Protein AF-A0A9D2GQW1-F1 (afdb_monomer_lite)

pLDDT: mean 87.3, std 12.66, range [47.56, 98.12]

Sequence (201 aa):
MELWTTIITALVAPLTLGGAAILWKHLEKKSNLRIRELEAKVNESKSKQKRDYGTIYNVMTILLANMKADRCYIIQPHPLKKTQFISVVFEIDEMGILAVKERMTDYPVDNIPVFYGEISTRDFIFYREISDMKGKRDRANFAALGTESLFIKQMTDEDDVWVGSLVIDYLCEDRVAPDYARTEMGLAADKIQYILPPIEE

Radius of gyration: 28.42 Å; chains: 1; bounding box: 80×38×79 Å

Foldseek 3Di:
DVVVVVVVCVVVVCVVVVVVVVVVVVVVVVVVVVVVVVVVVVVVVVVLLVVLVVLLVVLQVVLCVVQVFFKKWKWFFPPQVDGQAIATPDMDGDPPADDPRVVRHRHGCVLVVQVVVCQQPPQKDWDQALVPRPDPSSSVSCVVSLFGIKMKGFAADPVRRTGIIIMGTHSDGGPDDVVRVSVSRVVSSVSNRHSDDNDDD

Organism: NCBI:txid2840735

Secondary structure (DSSP, 8-state):
-HHHHHHHHHHHHHHHHHHHHHHHHHHHHHHHHHHHHHHHHHHHHHHHHHHHHHHHHHHHHHHHHHHT-SEEEEEEEESSSS--EEEEEEEEE-TTPPPSTTTSSSEEGGGSHHHHHHHTT-SEEEESSGGG-S-HHHHHHHHTTT--EEEEEEEE-TTS-EEEEEEEEESS-----HHHHHHHHHHHHHHHTTTPPPPP-

Structure (mmCIF, N/CA/C/O backbone):
data_AF-A0A9D2GQW1-F1
#
_entry.id   AF-A0A9D2GQW1-F1
#
loop_
_atom_site.group_PDB
_atom_site.id
_atom_site.type_symbol
_atom_site.label_atom_id
_atom_site.label_alt_id
_atom_site.label_comp_id
_atom_site.label_asym_id
_atom_site.label_entity_id
_atom_site.label_seq_id
_atom_site.pdbx_PDB_ins_code
_atom_site.Cartn_x
_atom_site.Cartn_y
_atom_site.Cartn_z
_atom_site.occupancy
_atom_site.B_iso_or_equiv
_atom_site.auth_seq_id
_atom_site.auth_comp_id
_atom_site.auth_asym_id
_atom_site.auth_atom_id
_atom_site.pdbx_PDB_model_num
ATOM 1 N N . MET A 1 1 ? -61.564 22.526 57.243 1.00 52.47 1 MET A N 1
ATOM 2 C CA . MET A 1 1 ? -61.010 21.727 56.125 1.00 52.47 1 MET A CA 1
ATOM 3 C C . MET A 1 1 ? -59.629 22.215 55.697 1.00 52.47 1 MET A C 1
ATOM 5 O O . MET A 1 1 ? -58.773 21.371 55.498 1.00 52.47 1 MET A O 1
ATOM 9 N N . GLU A 1 2 ? -59.379 23.528 55.666 1.00 54.84 2 GLU A N 1
ATOM 10 C CA . GLU A 1 2 ? -58.098 24.156 55.269 1.00 54.84 2 GLU A CA 1
ATOM 11 C C . GLU A 1 2 ? -56.831 23.626 55.983 1.00 54.84 2 GLU A C 1
ATOM 13 O O . GLU A 1 2 ? -55.823 23.385 55.336 1.00 54.84 2 GLU A O 1
ATOM 18 N N . LEU A 1 3 ? -56.864 23.378 57.300 1.00 53.53 3 LEU A N 1
ATOM 19 C CA . LEU A 1 3 ? -55.674 22.973 58.079 1.00 53.53 3 LEU A CA 1
ATOM 20 C C . LEU A 1 3 ? -55.133 21.571 57.747 1.00 53.53 3 LEU A C 1
ATOM 22 O O . LEU A 1 3 ? -53.935 21.330 57.866 1.00 53.53 3 LEU A O 1
ATOM 26 N N . TRP A 1 4 ? -55.998 20.646 57.329 1.00 48.00 4 TRP A N 1
ATOM 27 C CA . TRP A 1 4 ? -55.591 19.274 57.002 1.00 48.00 4 TRP A CA 1
ATOM 28 C C . TRP A 1 4 ? -54.945 19.191 55.621 1.00 48.00 4 TRP A C 1
ATOM 30 O O . TRP A 1 4 ? -53.975 18.459 55.442 1.00 48.00 4 TRP A O 1
ATOM 40 N N . THR A 1 5 ? -55.424 19.988 54.664 1.00 54.91 5 THR A N 1
ATOM 41 C CA . THR A 1 5 ? -54.820 20.076 53.335 1.00 54.91 5 THR A CA 1
ATOM 42 C C . THR A 1 5 ? -53.408 20.645 53.407 1.00 54.91 5 THR A C 1
ATOM 44 O O . THR A 1 5 ? -52.504 20.031 52.860 1.00 54.91 5 THR A O 1
ATOM 47 N N . THR A 1 6 ? -53.156 21.718 54.163 1.00 56.78 6 THR A N 1
ATOM 48 C CA . THR A 1 6 ? -51.818 22.338 54.242 1.00 56.78 6 THR A CA 1
ATOM 49 C C . THR A 1 6 ? -50.769 21.421 54.873 1.00 56.78 6 THR A C 1
ATOM 51 O O . THR A 1 6 ? -49.626 21.403 54.421 1.00 56.78 6 THR A O 1
ATOM 54 N N . ILE A 1 7 ? -51.148 20.625 55.879 1.00 54.84 7 ILE A N 1
ATOM 55 C CA . ILE A 1 7 ? -50.247 19.664 56.538 1.00 54.84 7 ILE A CA 1
ATOM 56 C C . ILE A 1 7 ? -49.908 18.500 55.597 1.00 54.84 7 ILE A C 1
ATOM 58 O O . ILE A 1 7 ? -48.749 18.095 55.516 1.00 54.84 7 ILE A O 1
ATOM 62 N N . ILE A 1 8 ? -50.888 17.998 54.838 1.00 53.06 8 ILE A N 1
ATOM 63 C CA . ILE A 1 8 ? -50.669 16.923 53.862 1.00 53.06 8 ILE A CA 1
ATOM 64 C C . ILE A 1 8 ? -49.787 17.423 52.707 1.00 53.06 8 ILE A C 1
ATOM 66 O O . ILE A 1 8 ? -48.825 16.746 52.345 1.00 53.06 8 ILE A O 1
ATOM 70 N N . THR A 1 9 ? -50.016 18.631 52.180 1.00 53.38 9 THR A N 1
ATOM 71 C CA . THR A 1 9 ? -49.165 19.198 51.117 1.00 53.38 9 THR A CA 1
ATOM 72 C C . THR A 1 9 ? -47.743 19.494 51.613 1.00 53.38 9 THR A C 1
ATOM 74 O O . THR A 1 9 ? -46.781 19.236 50.891 1.00 53.38 9 THR A O 1
ATOM 77 N N . ALA A 1 10 ? -47.585 19.967 52.857 1.00 51.50 10 ALA A N 1
ATOM 78 C CA . ALA A 1 10 ? -46.280 20.257 53.461 1.00 51.50 10 ALA A CA 1
ATOM 79 C C . ALA A 1 10 ? -45.461 19.002 53.814 1.00 51.50 10 ALA A C 1
ATOM 81 O O . ALA A 1 10 ? -44.238 19.087 53.872 1.00 51.50 10 ALA A O 1
ATOM 82 N N . LEU A 1 11 ? -46.098 17.844 54.024 1.00 47.56 11 LEU A N 1
ATOM 83 C CA . LEU A 1 11 ? -45.412 16.565 54.261 1.00 47.56 11 LEU A CA 1
ATOM 84 C C . LEU A 1 11 ? -45.123 15.794 52.965 1.00 47.56 11 LEU A C 1
ATOM 86 O O . LEU A 1 11 ? -44.085 15.143 52.858 1.00 47.56 11 LEU A O 1
ATOM 90 N N . VAL A 1 12 ? -45.996 15.891 51.959 1.00 50.34 12 VAL A N 1
ATOM 91 C CA . VAL A 1 12 ? -45.843 15.174 50.680 1.00 50.34 12 VAL A CA 1
ATOM 92 C C . VAL A 1 12 ? -44.864 15.885 49.730 1.00 50.34 12 VAL A C 1
ATOM 94 O O . VAL A 1 12 ? -44.121 15.221 49.002 1.00 50.34 12 VAL A O 1
ATOM 97 N N . ALA A 1 13 ? -44.783 17.221 49.760 1.00 48.81 13 ALA A N 1
ATOM 98 C CA . ALA A 1 13 ? -43.861 17.985 48.910 1.00 48.81 13 ALA A CA 1
ATOM 99 C C . ALA A 1 13 ? -42.360 17.715 49.198 1.00 48.81 13 ALA A C 1
ATOM 101 O O . ALA A 1 13 ? -41.609 17.507 48.245 1.00 48.81 13 ALA A O 1
ATOM 102 N N . PRO A 1 14 ? -41.883 17.621 50.457 1.00 51.56 14 PRO A N 1
ATOM 103 C CA . PRO A 1 14 ? -40.488 17.275 50.750 1.00 51.56 14 PRO A CA 1
ATOM 104 C C . PRO A 1 14 ? -40.139 15.821 50.417 1.00 51.56 14 PRO A C 1
ATOM 106 O O . PRO A 1 14 ? -39.020 15.546 49.991 1.00 51.56 14 PRO A O 1
ATOM 109 N N . LEU A 1 15 ? -41.087 14.888 50.571 1.00 50.78 15 LEU A N 1
ATOM 110 C CA . LEU A 1 15 ? -40.896 13.475 50.219 1.00 50.78 15 LEU A CA 1
ATOM 111 C C . LEU A 1 15 ? -40.765 13.280 48.702 1.00 50.78 15 LEU A C 1
ATOM 113 O O . LEU A 1 15 ? -39.919 12.511 48.244 1.00 50.78 15 LEU A O 1
ATOM 117 N N . THR A 1 16 ? -41.551 14.021 47.918 1.00 56.06 16 THR A N 1
ATOM 118 C CA . THR A 1 16 ? -41.502 13.984 46.447 1.00 56.06 16 THR A CA 1
ATOM 119 C C . THR A 1 16 ? -40.280 14.718 45.885 1.00 56.06 16 THR A C 1
ATOM 121 O O . THR A 1 16 ? -39.596 14.168 45.023 1.00 56.06 16 THR A O 1
ATOM 124 N N . LEU A 1 17 ? -39.926 15.897 46.413 1.00 58.28 17 LEU A N 1
ATOM 125 C CA . LEU A 1 17 ? -38.722 16.642 46.009 1.00 58.28 17 LEU A CA 1
ATOM 126 C C . LEU A 1 17 ? -37.419 15.964 46.464 1.00 58.28 17 LEU A C 1
ATOM 128 O O . LEU A 1 17 ? -36.465 15.886 45.690 1.00 58.28 17 LEU A O 1
ATOM 132 N N . GLY A 1 18 ? -37.373 15.438 47.691 1.00 67.25 18 GLY A N 1
ATOM 133 C CA . GLY A 1 18 ? -36.214 14.717 48.224 1.00 67.25 18 GLY A CA 1
ATOM 134 C C . GLY A 1 18 ? -35.978 13.381 47.516 1.00 67.25 18 GLY A C 1
ATOM 135 O O . GLY A 1 18 ? -34.848 13.082 47.125 1.00 67.25 18 GLY A O 1
ATOM 136 N N . GLY A 1 19 ? -37.046 12.613 47.268 1.00 72.25 19 GLY A N 1
ATOM 137 C CA . GLY A 1 19 ? -36.989 11.381 46.477 1.00 72.25 19 GLY A CA 1
ATOM 138 C C . GLY A 1 19 ? -36.574 11.634 45.026 1.00 72.25 19 GLY A C 1
ATOM 139 O O . GLY A 1 19 ? -35.719 10.920 44.497 1.00 72.25 19 GLY A O 1
ATOM 140 N N . ALA A 1 20 ? -37.092 12.704 44.411 1.00 73.75 20 ALA A N 1
ATOM 141 C CA . ALA A 1 20 ? -36.655 13.136 43.090 1.00 73.75 20 ALA A CA 1
ATOM 142 C C . ALA A 1 20 ? -35.162 13.490 43.095 1.00 73.75 20 ALA A C 1
ATOM 144 O O . ALA A 1 20 ? -34.423 12.958 42.276 1.00 73.75 20 ALA A O 1
ATOM 145 N N . ALA A 1 21 ? -34.676 14.317 44.026 1.00 76.38 21 ALA A N 1
ATOM 146 C CA . ALA A 1 21 ? -33.266 14.719 44.075 1.00 76.38 21 ALA A CA 1
ATOM 147 C C . ALA A 1 21 ? -32.297 13.528 44.222 1.00 76.38 21 ALA A C 1
ATOM 149 O O . ALA A 1 21 ? -31.229 13.512 43.605 1.00 76.38 21 ALA A O 1
ATOM 150 N N . ILE A 1 22 ? -32.669 12.507 45.004 1.00 78.00 22 ILE A N 1
ATOM 151 C CA . ILE A 1 22 ? -31.888 11.266 45.141 1.00 78.00 22 ILE A CA 1
ATOM 152 C C . ILE A 1 22 ? -31.871 10.487 43.819 1.00 78.00 22 ILE A C 1
ATOM 154 O O . ILE A 1 22 ? -30.807 10.021 43.400 1.00 78.00 22 ILE A O 1
ATOM 158 N N . LEU A 1 23 ? -33.022 10.380 43.146 1.00 75.44 23 LEU A N 1
ATOM 159 C CA . LEU A 1 23 ? -33.138 9.739 41.836 1.00 75.44 23 LEU A CA 1
ATOM 160 C C . LEU A 1 23 ? -32.319 10.483 40.772 1.00 75.44 23 LEU A C 1
ATOM 162 O O . LEU A 1 23 ? -31.555 9.844 40.053 1.00 75.44 23 LEU A O 1
ATOM 166 N N . TRP A 1 24 ? -32.402 11.817 40.722 1.00 75.00 24 TRP A N 1
ATOM 167 C CA . TRP A 1 24 ? -31.611 12.673 39.832 1.00 75.00 24 TRP A CA 1
ATOM 168 C C . TRP A 1 24 ? -30.108 12.453 40.034 1.00 75.00 24 TRP A C 1
ATOM 170 O O . TRP A 1 24 ? -29.407 12.160 39.069 1.00 75.00 24 TRP A O 1
ATOM 180 N N . LYS A 1 25 ? -29.620 12.459 41.284 1.00 83.56 25 LYS A N 1
ATOM 181 C CA . LYS A 1 25 ? -28.210 12.148 41.593 1.00 83.56 25 LYS A CA 1
ATOM 182 C C . LYS A 1 25 ? -27.806 10.732 41.170 1.00 83.56 25 LYS A C 1
ATOM 184 O O . LYS A 1 25 ? -26.684 10.515 40.716 1.00 83.56 25 LYS A O 1
ATOM 189 N N . HIS A 1 26 ? -28.696 9.749 41.321 1.00 79.00 26 HIS A N 1
ATOM 190 C CA . HIS A 1 26 ? -28.442 8.378 40.868 1.00 79.00 26 HIS A CA 1
ATOM 191 C C . HIS A 1 26 ? -28.374 8.266 39.340 1.00 79.00 26 HIS A C 1
ATOM 193 O O . HIS A 1 26 ? -27.511 7.555 38.819 1.00 79.00 26 HIS A O 1
ATOM 199 N N . LEU A 1 27 ? -29.262 8.959 38.626 1.00 82.00 27 LEU A N 1
ATOM 200 C CA . LEU A 1 27 ? -29.276 9.013 37.164 1.00 82.00 27 LEU A CA 1
ATOM 201 C C . LEU A 1 27 ? -28.029 9.719 36.626 1.00 82.00 27 LEU A C 1
ATOM 203 O O . LEU A 1 27 ? -27.379 9.189 35.729 1.00 82.00 27 LEU A O 1
ATOM 207 N N . GLU A 1 28 ? -27.641 10.842 37.229 1.00 84.75 28 GLU A N 1
ATOM 208 C CA . GLU A 1 28 ? -26.421 11.575 36.888 1.00 84.75 28 GLU A CA 1
ATOM 209 C C . GLU A 1 28 ? -25.175 10.716 37.124 1.00 84.75 28 GLU A C 1
ATOM 211 O O . GLU A 1 28 ? -24.338 10.578 36.236 1.00 84.75 28 GLU A O 1
ATOM 216 N N . LYS A 1 29 ? -25.086 10.025 38.269 1.00 86.50 29 LYS A N 1
ATOM 217 C CA . LYS A 1 29 ? -23.988 9.088 38.542 1.00 86.50 29 LYS A CA 1
ATOM 218 C C . LYS A 1 29 ? -23.914 7.974 37.494 1.00 86.50 29 LYS A C 1
ATOM 220 O O . LYS A 1 29 ? -22.824 7.675 37.014 1.00 86.50 29 LYS A O 1
ATOM 225 N N . LYS A 1 30 ? -25.048 7.368 37.118 1.00 84.00 30 LYS A N 1
ATOM 226 C CA . LYS A 1 30 ? -25.098 6.338 36.062 1.00 84.00 30 LYS A CA 1
ATOM 227 C C . LYS A 1 30 ? -24.698 6.897 34.695 1.00 84.00 30 LYS A C 1
ATOM 229 O O . LYS A 1 30 ? -23.973 6.228 33.966 1.00 84.00 30 LYS A O 1
ATOM 234 N N . SER A 1 31 ? -25.139 8.107 34.362 1.00 82.56 31 SER A N 1
ATOM 235 C CA . SER A 1 31 ? -24.760 8.797 33.126 1.00 82.56 31 SER A CA 1
ATOM 236 C C . SER A 1 31 ? -23.257 9.077 33.087 1.00 82.56 31 SER A C 1
ATOM 238 O O . SER A 1 31 ? -22.588 8.709 32.129 1.00 82.56 31 SER A O 1
ATOM 240 N N . ASN A 1 32 ? -22.699 9.618 34.171 1.00 87.06 32 ASN A N 1
ATOM 241 C CA . ASN A 1 32 ? -21.273 9.918 34.292 1.00 87.06 32 ASN A CA 1
ATOM 242 C C . ASN A 1 32 ? -20.408 8.653 34.226 1.00 87.06 32 ASN A C 1
ATOM 244 O O . ASN A 1 32 ? -19.325 8.685 33.649 1.00 87.06 32 ASN A O 1
ATOM 248 N N . LEU A 1 33 ? -20.878 7.528 34.777 1.00 89.62 33 LEU A N 1
ATOM 249 C CA . LEU A 1 33 ? -20.208 6.233 34.624 1.00 89.62 33 LEU A CA 1
ATOM 250 C C . LEU A 1 33 ? -20.194 5.775 33.161 1.00 89.62 33 LEU A C 1
ATOM 252 O O . LEU A 1 33 ? -19.134 5.421 32.659 1.00 89.62 33 LEU A O 1
ATOM 256 N N . ARG A 1 34 ? -21.330 5.861 32.456 1.00 84.94 34 ARG A N 1
ATOM 257 C CA . ARG A 1 34 ? -21.404 5.525 31.023 1.00 84.94 34 ARG A CA 1
ATOM 258 C C . ARG A 1 34 ? -20.505 6.421 30.174 1.00 84.94 34 ARG A C 1
ATOM 260 O O . ARG A 1 34 ? -19.832 5.916 29.286 1.00 84.94 34 ARG A O 1
ATOM 267 N N . ILE A 1 35 ? -20.470 7.725 30.452 1.00 88.44 35 ILE A N 1
ATOM 268 C CA . ILE A 1 35 ? -19.582 8.671 29.759 1.00 88.44 35 ILE A CA 1
ATOM 269 C C . ILE A 1 35 ? -18.122 8.256 29.958 1.00 88.44 35 ILE A C 1
ATOM 271 O O . ILE A 1 35 ? -17.401 8.115 28.980 1.00 88.44 35 ILE A O 1
ATOM 275 N N . ARG A 1 36 ? -17.709 7.950 31.194 1.00 87.50 36 ARG A N 1
ATOM 276 C CA . ARG A 1 36 ? -16.344 7.478 31.485 1.00 87.50 36 ARG A CA 1
ATOM 277 C C . ARG A 1 36 ? -16.007 6.161 30.790 1.00 87.50 36 ARG A C 1
ATOM 279 O O . ARG A 1 36 ? -14.890 5.995 30.317 1.00 87.50 36 ARG A O 1
ATOM 286 N N . GLU A 1 37 ? -16.949 5.222 30.726 1.00 90.38 37 GLU A N 1
ATOM 287 C CA . GLU A 1 37 ? -16.764 3.960 29.999 1.00 90.38 37 GLU A CA 1
ATOM 288 C C . GLU A 1 37 ? -16.602 4.191 28.492 1.00 90.38 37 GLU A C 1
ATOM 290 O O . GLU A 1 37 ? -15.751 3.567 27.860 1.00 90.38 37 GLU A O 1
ATOM 295 N N . LEU A 1 38 ? -17.391 5.102 27.914 1.00 88.19 38 LEU A N 1
ATOM 296 C CA . LEU A 1 38 ? -17.269 5.493 26.510 1.00 88.19 38 LEU A CA 1
ATOM 297 C C . LEU A 1 38 ? -15.932 6.190 26.242 1.00 88.19 38 LEU A C 1
ATOM 299 O O . LEU A 1 38 ? -15.240 5.827 25.296 1.00 88.19 38 LEU A O 1
ATOM 303 N N . GLU A 1 39 ? -15.531 7.132 27.095 1.00 89.38 39 GLU A N 1
ATOM 304 C CA . GLU A 1 39 ? -14.234 7.809 27.013 1.00 89.38 39 GLU A CA 1
ATOM 305 C C . GLU A 1 39 ? -13.072 6.817 27.112 1.00 89.38 39 GLU A C 1
ATOM 307 O O . GLU A 1 39 ? -12.130 6.902 26.325 1.00 89.38 39 GLU A O 1
ATOM 312 N N . ALA A 1 40 ? -13.152 5.842 28.024 1.00 89.56 40 ALA A N 1
ATOM 313 C CA . ALA A 1 40 ? -12.144 4.798 28.170 1.00 89.56 40 ALA A CA 1
ATOM 314 C C . ALA A 1 40 ? -12.031 3.935 26.904 1.00 89.56 40 ALA A C 1
ATOM 316 O O . ALA A 1 40 ? -10.923 3.741 26.408 1.00 89.56 40 ALA A O 1
ATOM 317 N N . LYS A 1 41 ? -13.162 3.494 26.333 1.00 88.62 41 LYS A N 1
ATOM 318 C CA . LYS A 1 41 ? -13.192 2.721 25.076 1.00 88.62 41 LYS A CA 1
ATOM 319 C C . LYS A 1 41 ? -12.648 3.517 23.892 1.00 88.62 41 LYS A C 1
ATOM 321 O O . LYS A 1 41 ? -11.864 2.999 23.101 1.00 88.62 41 LYS A O 1
ATOM 326 N N . VAL A 1 42 ? -13.025 4.792 23.780 1.00 86.88 42 VAL A N 1
ATOM 327 C CA . VAL A 1 42 ? -12.502 5.684 22.737 1.00 86.88 42 VAL A CA 1
ATOM 328 C C . VAL A 1 42 ? -10.996 5.865 22.909 1.00 86.88 42 VAL A C 1
ATOM 330 O O . VAL A 1 42 ? -10.255 5.756 21.935 1.00 86.88 42 VAL A O 1
ATOM 333 N N . ASN A 1 43 ? -10.514 6.088 24.130 1.00 88.19 43 ASN A N 1
ATOM 334 C CA . ASN A 1 43 ? -9.088 6.260 24.385 1.00 88.19 43 ASN A CA 1
ATOM 335 C C . ASN A 1 43 ? -8.289 4.978 24.101 1.00 88.19 43 ASN A C 1
ATOM 337 O O . ASN A 1 43 ? -7.208 5.037 23.517 1.00 88.19 43 ASN A O 1
ATOM 341 N N . GLU A 1 44 ? -8.839 3.814 24.446 1.00 87.69 44 GLU A N 1
ATOM 342 C CA . GLU A 1 44 ? -8.251 2.516 24.117 1.00 87.69 44 GLU A CA 1
ATOM 343 C C . GLU A 1 44 ? -8.170 2.302 22.599 1.00 87.69 44 GLU A C 1
ATOM 345 O O . GLU A 1 44 ? -7.104 1.955 22.090 1.00 87.69 44 GLU A O 1
ATOM 350 N N . SER A 1 45 ? -9.250 2.591 21.864 1.00 84.44 45 SER A N 1
ATOM 351 C CA . SER A 1 45 ? -9.270 2.481 20.398 1.00 84.44 45 SER A CA 1
ATOM 352 C C . SER A 1 45 ? -8.255 3.415 19.730 1.00 84.44 45 SER A C 1
ATOM 354 O O . SER A 1 45 ? -7.482 2.973 18.884 1.00 84.44 45 SER A O 1
ATOM 356 N N . LYS A 1 46 ? -8.161 4.673 20.183 1.00 86.19 46 LYS A N 1
ATOM 357 C CA . LYS A 1 46 ? -7.168 5.648 19.705 1.00 86.19 46 LYS A CA 1
ATOM 358 C C . LYS A 1 46 ? -5.742 5.210 20.022 1.00 86.19 46 LYS A C 1
ATOM 360 O O . LYS A 1 46 ? -4.847 5.356 19.194 1.00 86.19 46 LYS A O 1
ATOM 365 N N . SER A 1 47 ? -5.521 4.666 21.218 1.00 87.56 47 SER A N 1
ATOM 366 C CA . SER A 1 47 ? -4.223 4.126 21.628 1.00 87.56 47 SER A CA 1
ATOM 367 C C . SER A 1 47 ? -3.817 2.932 20.763 1.00 87.56 47 SER A C 1
ATOM 369 O O . SER A 1 47 ? -2.673 2.852 20.316 1.00 87.56 47 SER A O 1
ATOM 371 N N . LYS A 1 48 ? -4.759 2.026 20.470 1.00 88.62 48 LYS A N 1
ATOM 372 C CA . LYS A 1 48 ? -4.550 0.917 19.535 1.00 88.62 48 LYS A CA 1
ATOM 373 C C . LYS A 1 48 ? -4.209 1.433 18.134 1.00 88.62 48 LYS A C 1
ATOM 375 O O . LYS A 1 48 ? -3.123 1.136 17.661 1.00 88.62 48 LYS A O 1
ATOM 380 N N . GLN A 1 49 ? -5.040 2.298 17.555 1.00 88.12 49 GLN A N 1
ATOM 381 C CA . GLN A 1 49 ? -4.813 2.881 16.229 1.00 88.12 49 GLN A CA 1
ATOM 382 C C . GLN A 1 49 ? -3.445 3.569 16.121 1.00 88.12 49 GLN A C 1
ATOM 384 O O . GLN A 1 49 ? -2.721 3.378 15.150 1.00 88.12 49 GLN A O 1
ATOM 389 N N . LYS A 1 50 ? -3.042 4.332 17.145 1.00 89.44 50 LYS A N 1
ATOM 390 C CA . LYS A 1 50 ? -1.725 4.980 17.175 1.00 89.44 50 LYS A CA 1
ATOM 391 C C . LYS A 1 50 ? -0.576 3.967 17.170 1.00 89.44 50 LYS A C 1
ATOM 393 O O . LYS A 1 50 ? 0.441 4.218 16.527 1.00 89.44 50 LYS A O 1
ATOM 398 N N . ARG A 1 51 ? -0.713 2.856 17.905 1.00 92.44 51 ARG A N 1
ATOM 399 C CA . ARG A 1 51 ? 0.279 1.769 17.893 1.00 92.44 51 ARG A CA 1
ATOM 400 C C . ARG A 1 51 ? 0.348 1.124 16.516 1.00 92.44 51 ARG A C 1
ATOM 402 O O . ARG A 1 51 ? 1.444 1.028 15.979 1.00 92.44 51 ARG A O 1
ATOM 409 N N . ASP A 1 52 ? -0.802 0.787 15.942 1.00 94.62 52 ASP A N 1
ATOM 410 C CA . ASP A 1 52 ? -0.905 0.156 14.625 1.00 94.62 52 ASP A CA 1
ATOM 411 C C . ASP A 1 52 ? -0.259 1.045 13.549 1.00 94.62 52 ASP A C 1
ATOM 413 O O . ASP A 1 52 ? 0.590 0.587 12.790 1.00 94.62 52 ASP A O 1
ATOM 417 N N . TYR A 1 53 ? -0.534 2.354 13.568 1.00 94.56 53 TYR A N 1
ATOM 418 C CA . TYR A 1 53 ? 0.072 3.313 12.636 1.00 94.56 53 TYR A CA 1
ATOM 419 C C . TYR A 1 53 ? 1.589 3.377 12.812 1.00 94.56 53 TYR A C 1
ATOM 421 O O . TYR A 1 53 ? 2.325 3.330 11.831 1.00 94.56 53 TYR A O 1
ATOM 429 N N . GLY A 1 54 ? 2.074 3.448 14.056 1.00 95.56 54 GLY A N 1
ATOM 430 C CA . GLY A 1 54 ? 3.510 3.430 14.340 1.00 95.56 54 GLY A CA 1
ATOM 431 C C . GLY A 1 54 ? 4.195 2.162 13.825 1.00 95.56 54 GLY A C 1
ATOM 432 O O . GLY A 1 54 ? 5.294 2.238 13.276 1.00 95.56 54 GLY A O 1
ATOM 433 N N . THR A 1 55 ? 3.533 1.009 13.947 1.00 96.38 55 THR A N 1
ATOM 434 C CA . THR A 1 55 ? 4.019 -0.261 13.402 1.00 96.38 55 THR A CA 1
ATOM 435 C C . THR A 1 55 ? 4.068 -0.238 11.877 1.00 96.38 55 THR A C 1
ATOM 437 O O . THR A 1 55 ? 5.108 -0.593 11.323 1.00 96.38 55 THR A O 1
ATOM 440 N N . ILE A 1 56 ? 3.007 0.226 11.207 1.00 97.38 56 ILE A N 1
ATOM 441 C CA . ILE A 1 56 ? 2.956 0.351 9.740 1.00 97.38 56 ILE A CA 1
ATOM 442 C C . ILE A 1 56 ? 4.099 1.236 9.241 1.00 97.38 56 ILE A C 1
ATOM 444 O O . ILE A 1 56 ? 4.897 0.792 8.417 1.00 97.38 56 ILE A O 1
ATOM 448 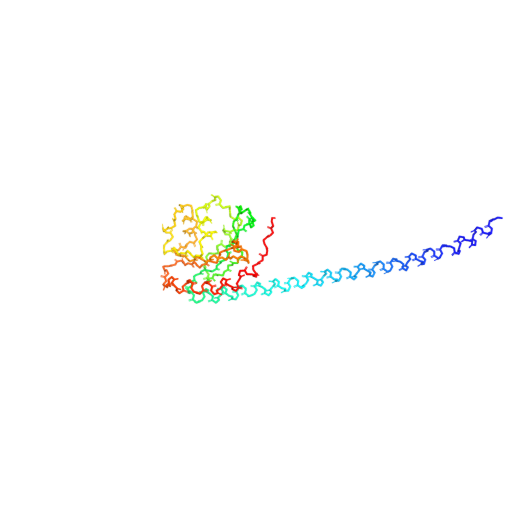N N . TYR A 1 57 ? 4.234 2.446 9.796 1.00 97.00 57 TYR A N 1
ATOM 449 C CA . TYR A 1 57 ? 5.300 3.372 9.414 1.00 97.00 57 TYR A CA 1
ATOM 450 C C . TYR A 1 57 ? 6.684 2.751 9.615 1.00 97.00 57 TYR A C 1
ATOM 452 O O . TYR A 1 57 ? 7.520 2.818 8.723 1.00 97.00 57 TYR A O 1
ATOM 460 N N . ASN A 1 58 ? 6.927 2.086 10.747 1.00 97.50 58 ASN A N 1
ATOM 461 C CA . ASN A 1 58 ? 8.215 1.446 10.997 1.00 97.50 58 ASN A CA 1
ATOM 462 C C . ASN A 1 58 ? 8.530 0.332 9.983 1.00 97.50 58 ASN A C 1
ATOM 464 O O . ASN A 1 58 ? 9.655 0.249 9.493 1.00 97.50 58 ASN A O 1
ATOM 468 N N . VAL A 1 59 ? 7.549 -0.515 9.652 1.00 98.06 59 VAL A N 1
ATOM 469 C CA . VAL A 1 59 ? 7.727 -1.578 8.648 1.00 98.06 59 VAL A CA 1
ATOM 470 C C . VAL A 1 59 ? 8.007 -0.977 7.272 1.00 98.06 59 VAL A C 1
ATOM 472 O O . VAL A 1 59 ? 8.948 -1.408 6.609 1.00 98.06 59 VAL A O 1
ATOM 475 N N . MET A 1 60 ? 7.245 0.039 6.867 1.00 97.88 60 MET A N 1
ATOM 476 C CA . MET A 1 60 ? 7.433 0.722 5.587 1.00 97.88 60 MET A CA 1
ATOM 477 C C . MET A 1 60 ? 8.797 1.419 5.491 1.00 97.88 60 MET A C 1
ATOM 479 O O . MET A 1 60 ? 9.433 1.328 4.446 1.00 97.88 60 MET A O 1
ATOM 483 N N . THR A 1 61 ? 9.287 2.048 6.568 1.00 97.50 61 THR A N 1
ATOM 484 C CA . THR A 1 61 ? 10.617 2.684 6.598 1.00 97.50 61 THR A CA 1
ATOM 485 C C . THR A 1 61 ? 11.730 1.658 6.419 1.00 97.50 61 THR A C 1
ATOM 487 O O . THR A 1 61 ? 12.662 1.879 5.647 1.00 97.50 61 THR A O 1
ATOM 490 N N . ILE A 1 62 ? 11.640 0.521 7.120 1.00 97.38 62 ILE A N 1
ATOM 491 C CA . ILE A 1 62 ? 12.614 -0.570 6.972 1.00 97.38 62 ILE A CA 1
ATOM 492 C C . ILE A 1 62 ? 12.576 -1.109 5.541 1.00 97.38 62 ILE A C 1
ATOM 494 O O . ILE A 1 62 ? 13.626 -1.322 4.942 1.00 97.38 62 ILE A O 1
ATOM 498 N N . LEU A 1 63 ? 11.377 -1.292 4.983 1.00 97.19 63 LEU A N 1
ATOM 499 C CA . LEU A 1 63 ? 11.215 -1.785 3.622 1.00 97.19 63 LEU A CA 1
ATOM 500 C C . LEU A 1 63 ? 11.812 -0.819 2.592 1.00 97.19 63 LEU A C 1
ATOM 502 O O . LEU A 1 63 ? 12.568 -1.266 1.736 1.00 97.19 63 LEU A O 1
ATOM 506 N N . LEU A 1 64 ? 11.532 0.485 2.701 1.00 95.94 64 LEU A N 1
ATOM 507 C CA . LEU A 1 64 ? 12.108 1.522 1.838 1.00 95.94 64 LEU A CA 1
ATOM 508 C C . LEU A 1 64 ? 13.644 1.437 1.838 1.00 95.94 64 LEU A C 1
ATOM 510 O O . LEU A 1 64 ? 14.265 1.381 0.777 1.00 95.94 64 LEU A O 1
ATOM 514 N N . ALA A 1 65 ? 14.246 1.333 3.029 1.00 95.06 65 ALA A N 1
ATOM 515 C CA . ALA A 1 65 ? 15.694 1.236 3.195 1.00 95.06 65 ALA A CA 1
ATOM 516 C C . ALA A 1 65 ? 16.282 -0.072 2.629 1.00 95.06 65 ALA A C 1
ATOM 518 O O . ALA A 1 65 ? 17.299 -0.035 1.932 1.00 95.06 65 ALA A O 1
ATOM 519 N N . ASN A 1 66 ? 15.650 -1.222 2.890 1.00 95.00 66 ASN A N 1
ATOM 520 C CA . ASN A 1 66 ? 16.093 -2.526 2.377 1.00 95.00 66 ASN A CA 1
ATOM 521 C C . ASN A 1 66 ? 16.025 -2.583 0.846 1.00 95.00 66 ASN A C 1
ATOM 523 O O . ASN A 1 66 ? 16.941 -3.079 0.188 1.00 95.00 66 ASN A O 1
ATOM 527 N N . MET A 1 67 ? 14.946 -2.036 0.288 1.00 94.69 67 MET A N 1
ATOM 528 C CA . MET A 1 67 ? 14.680 -1.993 -1.147 1.00 94.69 67 MET A CA 1
ATOM 529 C C . MET A 1 67 ? 15.438 -0.871 -1.863 1.00 94.69 67 MET A C 1
ATOM 531 O O . MET A 1 67 ? 15.452 -0.857 -3.095 1.00 94.69 67 MET A O 1
ATOM 535 N N . LYS A 1 68 ? 16.076 0.047 -1.116 1.00 93.88 68 LYS A N 1
ATOM 536 C CA . LYS A 1 68 ? 16.741 1.260 -1.630 1.00 93.88 68 LYS A CA 1
ATOM 537 C C . LYS A 1 68 ? 15.847 2.030 -2.599 1.00 93.88 68 LYS A C 1
ATOM 539 O O . LYS A 1 68 ? 16.281 2.394 -3.690 1.00 93.88 68 LYS A O 1
ATOM 544 N N . ALA A 1 69 ? 14.580 2.143 -2.229 1.00 94.38 69 ALA A N 1
ATOM 545 C CA . ALA A 1 69 ? 13.563 2.752 -3.059 1.00 94.38 69 ALA A CA 1
ATOM 546 C C . ALA A 1 69 ? 13.361 4.212 -2.698 1.00 94.38 69 ALA A C 1
ATOM 548 O O . ALA A 1 69 ? 13.650 4.631 -1.581 1.00 94.38 69 ALA A O 1
ATOM 549 N N . ASP A 1 70 ? 12.808 4.952 -3.646 1.00 95.12 70 ASP A N 1
ATOM 550 C CA . ASP A 1 70 ? 12.543 6.370 -3.480 1.00 95.12 70 ASP A CA 1
ATOM 551 C C . ASP A 1 70 ? 11.241 6.618 -2.707 1.00 95.12 70 ASP A C 1
ATOM 553 O O . ASP A 1 70 ? 11.135 7.568 -1.928 1.00 95.12 70 ASP A O 1
ATOM 557 N N . ARG A 1 71 ? 10.232 5.760 -2.923 1.00 95.69 71 ARG A N 1
ATOM 558 C CA . ARG A 1 71 ? 8.913 5.860 -2.288 1.00 95.69 71 ARG A CA 1
ATOM 559 C C . ARG A 1 71 ? 8.355 4.493 -1.903 1.00 95.69 71 ARG A C 1
ATOM 561 O O . ARG A 1 71 ? 8.486 3.507 -2.627 1.00 95.69 71 ARG A O 1
ATOM 568 N N . CYS A 1 72 ? 7.679 4.460 -0.762 1.00 97.12 72 CYS A N 1
ATOM 569 C CA . CYS A 1 72 ? 6.959 3.313 -0.229 1.00 97.12 72 CYS A CA 1
ATOM 570 C C . CYS A 1 72 ? 5.583 3.784 0.231 1.00 97.12 72 CYS A C 1
ATOM 572 O O . CYS A 1 72 ? 5.477 4.651 1.100 1.00 97.12 72 CYS A O 1
ATOM 574 N N . TYR A 1 73 ? 4.518 3.234 -0.342 1.00 97.62 73 TYR A N 1
ATOM 575 C CA . TYR A 1 73 ? 3.161 3.667 -0.026 1.00 97.62 73 TYR A CA 1
ATOM 576 C C . TYR A 1 73 ? 2.147 2.533 -0.087 1.00 97.62 73 TYR A C 1
ATOM 578 O O . TYR A 1 73 ? 2.376 1.484 -0.686 1.00 97.62 73 TYR A O 1
ATOM 586 N N . ILE A 1 74 ? 1.012 2.743 0.576 1.00 97.50 74 ILE A N 1
ATOM 587 C CA . ILE A 1 74 ? -0.091 1.785 0.631 1.00 97.50 74 ILE A CA 1
ATOM 588 C C . ILE A 1 74 ? -1.299 2.384 -0.072 1.00 97.50 74 ILE A C 1
ATOM 590 O O . ILE A 1 74 ? -1.833 3.407 0.364 1.00 97.50 74 ILE A O 1
ATOM 594 N N . ILE A 1 75 ? -1.746 1.704 -1.123 1.00 95.94 75 ILE A N 1
ATOM 595 C CA . ILE A 1 75 ? -2.997 1.986 -1.823 1.00 95.94 75 ILE A CA 1
ATOM 596 C C . ILE A 1 75 ? -4.105 1.169 -1.165 1.00 95.94 75 ILE A C 1
ATOM 598 O O . ILE A 1 75 ? -3.961 -0.043 -1.019 1.00 95.94 75 ILE A O 1
ATOM 602 N N . GLN A 1 76 ? -5.227 1.796 -0.822 1.00 94.62 76 GLN A N 1
ATOM 603 C CA . GLN A 1 76 ? -6.415 1.101 -0.337 1.00 94.62 76 GLN A CA 1
ATOM 604 C C . GLN A 1 76 ? -7.656 1.433 -1.185 1.00 94.62 76 GLN A C 1
ATOM 606 O O . GLN A 1 76 ? -7.828 2.585 -1.589 1.00 94.62 76 GLN A O 1
ATOM 611 N N . PRO A 1 77 ? -8.524 0.443 -1.467 1.00 93.31 77 PRO A N 1
ATOM 612 C CA . PRO A 1 77 ? -9.765 0.655 -2.199 1.00 93.31 77 PRO A CA 1
ATOM 613 C C . PRO A 1 77 ? -10.882 1.189 -1.302 1.00 93.31 77 PRO A C 1
ATOM 615 O O . PRO A 1 77 ? -11.050 0.741 -0.169 1.00 93.31 77 PRO A O 1
ATOM 618 N N . HIS A 1 78 ? -11.684 2.125 -1.805 1.00 88.25 78 HIS A N 1
ATOM 619 C CA . HIS A 1 78 ? -12.786 2.752 -1.075 1.00 88.25 78 HIS A CA 1
ATOM 620 C C . HIS A 1 78 ? -14.067 2.786 -1.930 1.00 88.25 78 HIS A C 1
ATOM 622 O O . HIS A 1 78 ? -14.032 3.242 -3.080 1.00 88.25 78 HIS A O 1
ATOM 628 N N . PRO A 1 79 ? -15.223 2.340 -1.406 1.00 84.50 79 PRO A N 1
ATOM 629 C CA . PRO A 1 79 ? -15.404 1.391 -0.297 1.00 84.50 79 PRO A CA 1
ATOM 630 C C . PRO A 1 79 ? -14.864 -0.014 -0.635 1.00 84.50 79 PRO A C 1
ATOM 632 O O . PRO A 1 79 ? -14.820 -0.395 -1.805 1.00 84.50 79 PRO A O 1
ATOM 635 N N . LEU A 1 80 ? -14.516 -0.826 0.371 1.00 78.19 80 LEU A N 1
ATOM 636 C CA . LEU A 1 80 ? -13.908 -2.158 0.165 1.00 78.19 80 LEU A CA 1
ATOM 637 C C . LEU A 1 80 ? -14.781 -3.109 -0.683 1.00 78.19 80 LEU A C 1
ATOM 639 O O . LEU A 1 80 ? -14.285 -3.774 -1.586 1.00 78.19 80 LEU A O 1
ATOM 643 N N . LYS A 1 81 ? -16.099 -3.149 -0.439 1.00 74.75 81 LYS A N 1
ATOM 644 C CA . LYS A 1 81 ? -17.025 -4.092 -1.108 1.00 74.75 81 LYS A CA 1
ATOM 645 C C . LYS A 1 81 ? -17.338 -3.736 -2.561 1.00 74.75 81 LYS A C 1
ATOM 647 O O . LYS A 1 81 ? -17.603 -4.615 -3.376 1.00 74.75 81 LYS A O 1
ATOM 652 N N . LYS A 1 82 ? -17.398 -2.440 -2.866 1.00 79.12 82 LYS A N 1
ATOM 653 C CA . LYS A 1 82 ? -17.686 -1.918 -4.204 1.00 79.12 82 LYS A CA 1
ATOM 654 C C . LYS A 1 82 ? -16.788 -0.721 -4.435 1.00 79.12 82 LYS A C 1
ATOM 656 O O . LYS A 1 82 ? -17.221 0.417 -4.259 1.00 79.12 82 LYS A O 1
ATOM 661 N N . THR A 1 83 ? -15.544 -1.006 -4.798 1.00 83.12 83 THR A N 1
ATOM 662 C CA . THR A 1 83 ? -14.535 0.029 -4.981 1.00 83.12 83 THR A CA 1
ATOM 663 C C . THR A 1 83 ? -14.970 1.018 -6.050 1.00 83.12 83 THR A C 1
ATOM 665 O O . THR A 1 83 ? -15.284 0.638 -7.176 1.00 83.12 83 THR A O 1
ATOM 668 N N . GLN A 1 84 ? -14.983 2.292 -5.679 1.00 87.62 84 GLN A N 1
ATOM 669 C CA . GLN A 1 84 ? -15.223 3.419 -6.580 1.00 87.62 84 GLN A CA 1
ATOM 670 C C . GLN A 1 84 ? -13.972 4.293 -6.688 1.00 87.62 84 GLN A C 1
ATOM 672 O O . GLN A 1 84 ? -13.693 4.863 -7.743 1.00 87.62 84 GLN A O 1
ATOM 677 N N . PHE A 1 85 ? -13.189 4.337 -5.613 1.00 91.75 85 PHE A N 1
ATOM 678 C CA . PHE A 1 85 ? -11.986 5.138 -5.486 1.00 91.75 85 PHE A CA 1
ATOM 679 C C . PHE A 1 85 ? -10.839 4.289 -4.950 1.00 91.75 85 PHE A C 1
ATOM 681 O O . PHE A 1 85 ? -11.054 3.277 -4.283 1.00 91.75 85 PHE A O 1
ATOM 688 N N . ILE A 1 86 ? -9.615 4.717 -5.222 1.00 93.38 86 ILE A N 1
ATOM 689 C CA . ILE A 1 86 ? -8.437 4.268 -4.492 1.00 93.38 86 ILE A CA 1
ATOM 690 C C . ILE A 1 86 ? -7.763 5.470 -3.847 1.00 93.38 86 ILE A C 1
ATOM 692 O O . ILE A 1 86 ? -7.709 6.551 -4.440 1.00 93.38 86 ILE A O 1
ATOM 696 N N . SER A 1 87 ? -7.218 5.257 -2.657 1.00 93.81 87 SER A N 1
ATOM 697 C CA . SER A 1 87 ? -6.485 6.288 -1.934 1.00 93.81 87 SER A CA 1
ATOM 698 C C . SER A 1 87 ? -5.158 5.753 -1.433 1.00 93.81 87 SER A C 1
ATOM 700 O O . SER A 1 87 ? -5.061 4.619 -0.962 1.00 93.81 87 SER A O 1
ATOM 702 N N . VAL A 1 88 ? -4.127 6.587 -1.504 1.00 94.88 88 VAL A N 1
ATOM 703 C CA . VAL A 1 88 ? -2.866 6.341 -0.811 1.00 94.88 88 VAL A CA 1
ATOM 704 C C . VAL A 1 88 ? -3.022 6.778 0.642 1.00 94.88 88 VAL A C 1
ATOM 706 O O . VAL A 1 88 ? -3.122 7.964 0.956 1.00 94.88 88 VAL A O 1
ATOM 709 N N . VAL A 1 89 ? -3.071 5.807 1.551 1.00 93.19 89 VAL A N 1
ATOM 710 C CA . VAL A 1 89 ? -3.372 6.066 2.969 1.00 93.19 89 VAL A CA 1
ATOM 711 C C . VAL A 1 89 ? -2.094 6.340 3.756 1.00 93.19 89 VAL A C 1
ATOM 713 O O . VAL A 1 89 ? -2.035 7.287 4.550 1.00 93.19 89 VAL A O 1
ATOM 716 N N . PHE A 1 90 ? -1.041 5.581 3.464 1.00 95.31 90 PHE A N 1
ATOM 717 C CA . PHE A 1 90 ? 0.289 5.739 4.044 1.00 95.31 90 PHE A CA 1
ATOM 718 C C . PHE A 1 90 ? 1.307 5.962 2.938 1.00 95.31 90 PHE A C 1
ATOM 720 O O . PHE A 1 90 ? 1.237 5.311 1.900 1.00 95.31 90 PHE A O 1
ATOM 727 N N . GLU A 1 91 ? 2.258 6.852 3.187 1.00 96.25 91 GLU A N 1
ATOM 728 C CA . GLU A 1 91 ? 3.368 7.143 2.290 1.00 96.25 91 GLU A CA 1
ATOM 729 C C . GLU A 1 91 ? 4.607 7.484 3.117 1.00 96.25 91 GLU A C 1
ATOM 731 O O . GLU A 1 91 ? 4.505 8.151 4.154 1.00 96.25 91 GLU A O 1
ATOM 736 N N . ILE A 1 92 ? 5.749 6.978 2.660 1.00 95.81 92 ILE A N 1
ATOM 737 C CA . ILE A 1 92 ? 7.093 7.312 3.113 1.00 95.81 92 ILE A CA 1
ATOM 738 C C . ILE A 1 92 ? 7.940 7.507 1.861 1.00 95.81 92 ILE A C 1
ATOM 740 O O . ILE A 1 92 ? 7.974 6.635 0.993 1.00 95.81 92 ILE A O 1
ATOM 744 N N . ASP A 1 93 ? 8.624 8.635 1.785 1.00 93.75 93 ASP A N 1
ATOM 745 C CA . ASP A 1 93 ? 9.452 9.040 0.662 1.00 93.75 93 ASP A CA 1
ATOM 746 C C . ASP A 1 93 ? 10.850 9.471 1.130 1.00 93.75 93 ASP A C 1
ATOM 748 O O . ASP A 1 93 ? 11.087 9.771 2.306 1.00 93.75 93 ASP A O 1
ATOM 752 N N . GLU A 1 94 ? 11.810 9.466 0.206 1.00 89.38 94 GLU A N 1
ATOM 753 C CA . GLU A 1 94 ? 13.076 10.157 0.421 1.00 89.38 94 GLU A CA 1
ATOM 754 C C . GLU A 1 94 ? 12.899 11.683 0.321 1.00 89.38 94 GLU A C 1
ATOM 756 O O . GLU A 1 94 ? 12.005 12.218 -0.341 1.00 89.38 94 GLU A O 1
ATOM 761 N N . MET A 1 95 ? 13.782 12.424 0.993 1.00 85.88 95 MET A N 1
ATOM 762 C CA . MET A 1 95 ? 13.686 13.880 1.074 1.00 85.88 95 MET A CA 1
ATOM 763 C C . MET A 1 95 ? 13.805 14.538 -0.310 1.00 85.88 95 MET A C 1
ATOM 765 O O . MET A 1 95 ? 14.808 14.381 -1.001 1.00 85.88 95 MET A O 1
ATOM 769 N N . GLY A 1 96 ? 12.827 15.383 -0.653 1.00 83.31 96 GLY A N 1
ATOM 770 C CA . GLY A 1 96 ? 12.836 16.178 -1.887 1.00 83.31 96 GLY A CA 1
ATOM 771 C C . GLY A 1 96 ? 12.111 15.530 -3.068 1.00 83.31 96 GLY A C 1
ATOM 772 O O . GLY A 1 96 ? 12.180 16.061 -4.176 1.00 83.31 96 GLY A O 1
ATOM 773 N N . ILE A 1 97 ? 11.407 14.423 -2.833 1.00 88.88 97 ILE A N 1
ATOM 774 C CA . ILE A 1 97 ? 10.596 13.726 -3.831 1.00 88.88 97 ILE A CA 1
ATOM 775 C C . ILE A 1 97 ? 9.137 14.198 -3.755 1.00 88.88 97 ILE A C 1
ATOM 777 O O . ILE A 1 97 ? 8.663 14.660 -2.720 1.00 88.88 97 ILE A O 1
ATOM 781 N N . LEU A 1 98 ? 8.430 14.147 -4.888 1.00 87.94 98 LEU A N 1
ATOM 782 C CA . LEU A 1 98 ? 7.013 14.490 -4.953 1.00 87.94 98 LEU A CA 1
ATOM 783 C C . LEU A 1 98 ? 6.161 13.380 -4.322 1.00 87.94 98 LEU A C 1
ATOM 785 O O . LEU A 1 98 ? 6.167 12.244 -4.811 1.00 87.94 98 LEU A O 1
ATOM 789 N N . ALA A 1 99 ? 5.379 13.753 -3.309 1.00 89.81 99 ALA A N 1
ATOM 790 C CA . ALA A 1 99 ? 4.428 12.872 -2.644 1.00 89.81 99 ALA A CA 1
ATOM 791 C C . ALA A 1 99 ? 3.308 12.418 -3.599 1.00 89.81 99 ALA A C 1
ATOM 793 O O . ALA A 1 99 ? 2.655 13.218 -4.277 1.00 89.81 99 ALA A O 1
ATOM 794 N N . VAL A 1 100 ? 3.060 11.114 -3.633 1.00 91.62 100 VAL A N 1
ATOM 795 C CA . VAL A 1 100 ? 2.004 10.456 -4.412 1.00 91.62 100 VAL A CA 1
ATOM 796 C C . VAL A 1 100 ? 0.646 10.653 -3.748 1.00 91.62 100 VAL A C 1
ATOM 798 O O . VAL A 1 100 ? -0.365 10.810 -4.441 1.00 91.62 100 VAL A O 1
ATOM 801 N N . LYS A 1 101 ? 0.608 10.692 -2.413 1.00 91.25 101 LYS A N 1
ATOM 802 C CA . LYS A 1 101 ? -0.616 10.784 -1.616 1.00 91.25 101 LYS A CA 1
ATOM 803 C C . LYS A 1 101 ? -1.481 11.975 -1.983 1.00 91.25 101 LYS A C 1
ATOM 805 O O . LYS A 1 101 ? -2.689 11.820 -2.145 1.00 91.25 101 LYS A O 1
ATOM 810 N N . GLU A 1 102 ? -0.875 13.139 -2.189 1.00 86.69 102 GLU A N 1
ATOM 811 C CA . GLU A 1 102 ? -1.604 14.359 -2.557 1.00 86.69 102 GLU A CA 1
ATOM 812 C C . GLU A 1 102 ? -2.334 14.229 -3.902 1.00 86.69 102 GLU A C 1
ATOM 814 O O . GLU A 1 102 ? -3.375 14.849 -4.114 1.00 86.69 102 GLU A O 1
ATOM 819 N N . ARG A 1 103 ? -1.813 13.396 -4.809 1.00 87.25 103 ARG A N 1
ATOM 820 C CA . ARG A 1 103 ? -2.372 13.191 -6.149 1.00 87.25 103 ARG A CA 1
ATOM 821 C C . ARG A 1 103 ? -3.335 12.009 -6.226 1.00 87.25 103 ARG A C 1
ATOM 823 O O . ARG A 1 103 ? -4.246 12.020 -7.052 1.00 87.25 103 ARG A O 1
ATOM 830 N N . MET A 1 104 ? -3.114 10.988 -5.403 1.00 89.00 104 MET A N 1
ATOM 831 C CA . MET A 1 104 ? -3.892 9.748 -5.373 1.00 89.00 104 MET A CA 1
ATOM 832 C C . MET A 1 104 ? -4.709 9.628 -4.083 1.00 89.00 104 MET A C 1
ATOM 834 O O . MET A 1 104 ? -4.725 8.575 -3.457 1.00 89.00 104 MET A O 1
ATOM 838 N N . THR A 1 105 ? -5.379 10.706 -3.678 1.00 90.81 105 THR A N 1
ATOM 839 C CA . THR A 1 105 ? -6.433 10.666 -2.655 1.00 90.81 105 THR A CA 1
ATOM 840 C C . THR A 1 105 ? -7.790 10.677 -3.353 1.00 90.81 105 THR A C 1
ATOM 842 O O . THR A 1 105 ? -8.025 11.519 -4.219 1.00 90.81 105 THR A O 1
ATOM 845 N N . ASP A 1 106 ? -8.653 9.726 -2.999 1.00 89.94 106 ASP A N 1
ATOM 846 C CA . ASP A 1 106 ? -10.001 9.527 -3.543 1.00 89.94 106 ASP A CA 1
ATOM 847 C C . ASP A 1 106 ? -10.019 9.487 -5.076 1.00 89.94 106 ASP A C 1
ATOM 849 O O . ASP A 1 106 ? -10.862 10.082 -5.752 1.00 89.94 106 ASP A O 1
ATOM 853 N N . TYR A 1 107 ? -9.039 8.784 -5.648 1.0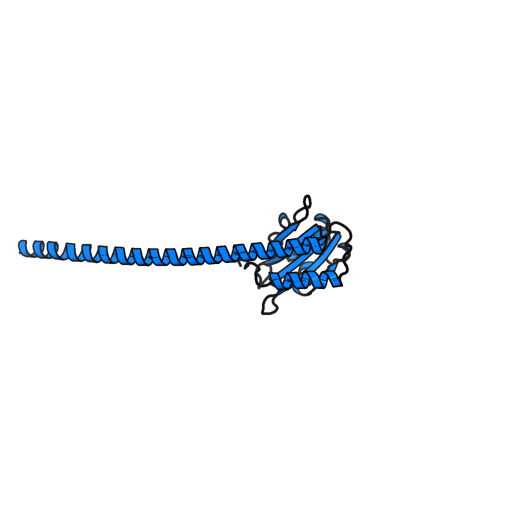0 91.31 107 TYR A N 1
ATOM 854 C CA . TYR A 1 107 ? -8.832 8.741 -7.084 1.00 91.31 107 TYR A CA 1
ATOM 855 C C . TYR A 1 107 ? -9.808 7.747 -7.735 1.00 91.31 107 TYR A C 1
ATOM 857 O O . TYR A 1 107 ? -9.758 6.559 -7.409 1.00 91.31 107 TYR A O 1
ATOM 865 N N . PRO A 1 108 ? -10.683 8.173 -8.669 1.00 92.56 108 PRO A N 1
ATOM 866 C CA . PRO A 1 108 ? -11.678 7.282 -9.266 1.00 92.56 108 PRO A CA 1
ATOM 867 C C . PRO A 1 108 ? -11.039 6.112 -10.020 1.00 92.56 108 PRO A C 1
ATOM 869 O O . PRO A 1 108 ? -10.170 6.321 -10.872 1.00 92.56 108 PRO A O 1
ATOM 872 N N . VAL A 1 109 ? -11.514 4.886 -9.778 1.00 91.50 109 VAL A N 1
ATOM 873 C CA . VAL A 1 109 ? -10.988 3.680 -10.455 1.00 91.50 109 VAL A CA 1
ATOM 874 C C . VAL A 1 109 ? -11.174 3.731 -11.972 1.00 91.50 109 VAL A C 1
ATOM 876 O O . VAL A 1 109 ? -10.329 3.241 -12.717 1.00 91.50 109 VAL A O 1
ATOM 879 N N . ASP A 1 110 ? -12.216 4.418 -12.445 1.00 90.50 110 ASP A N 1
ATOM 880 C CA . ASP A 1 110 ? -12.511 4.619 -13.871 1.00 90.50 110 ASP A CA 1
ATOM 881 C C . ASP A 1 110 ? -11.409 5.390 -14.619 1.00 90.50 110 ASP A C 1
ATOM 883 O O . ASP A 1 110 ? -11.283 5.296 -15.847 1.00 90.50 110 ASP A O 1
ATOM 887 N N . ASN A 1 111 ? -10.586 6.153 -13.894 1.00 89.25 111 ASN A N 1
ATOM 888 C CA . ASN A 1 111 ? -9.453 6.866 -14.473 1.00 89.25 111 ASN A CA 1
ATOM 889 C C . ASN A 1 111 ? -8.235 5.957 -14.690 1.00 89.25 111 ASN A C 1
ATOM 891 O O . ASN A 1 111 ? -7.407 6.265 -15.552 1.00 89.25 111 ASN A O 1
ATOM 895 N N . ILE A 1 112 ? -8.155 4.844 -13.953 1.00 90.38 112 ILE A N 1
ATOM 896 C CA . ILE A 1 112 ? -7.051 3.872 -13.960 1.00 90.38 112 ILE A CA 1
ATOM 897 C C . ILE A 1 112 ? -7.547 2.410 -13.984 1.00 90.38 112 ILE A C 1
ATOM 899 O O . ILE A 1 112 ? -7.130 1.585 -13.166 1.00 90.38 112 ILE A O 1
ATOM 903 N N . PRO A 1 113 ? -8.456 2.045 -14.909 1.00 90.12 113 PRO A N 1
ATOM 904 C CA . PRO A 1 113 ? -9.204 0.792 -14.820 1.00 90.12 113 PRO A CA 1
ATOM 905 C C . PRO A 1 113 ? -8.328 -0.446 -15.036 1.00 90.12 113 PRO A C 1
ATOM 907 O O . PRO A 1 113 ? -8.603 -1.506 -14.478 1.00 90.12 113 PRO A O 1
ATOM 910 N N . VAL A 1 114 ? -7.269 -0.324 -15.847 1.00 93.38 114 VAL A N 1
ATOM 911 C CA . VAL A 1 114 ? -6.362 -1.442 -16.133 1.00 93.38 114 VAL A CA 1
ATOM 912 C C . VAL A 1 114 ? -5.463 -1.695 -14.930 1.00 93.38 114 VAL A C 1
ATOM 914 O O . VAL A 1 114 ? -5.429 -2.818 -14.436 1.00 93.38 114 VAL A O 1
ATOM 917 N N . PHE A 1 115 ? -4.820 -0.650 -14.409 1.00 93.19 115 PHE A N 1
ATOM 918 C CA . PHE A 1 115 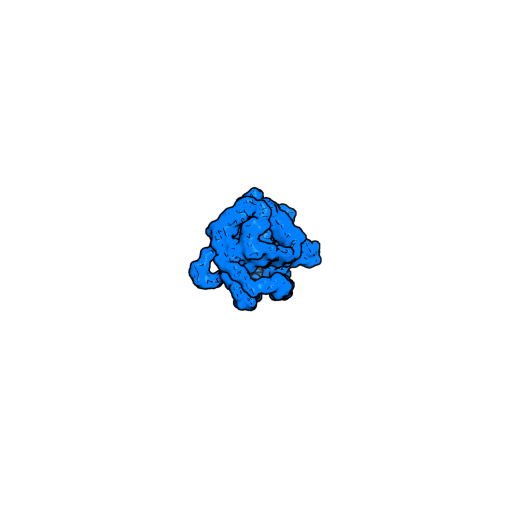? -4.042 -0.725 -13.176 1.00 93.19 115 PHE A CA 1
ATOM 919 C C . PHE A 1 115 ? -4.859 -1.264 -11.998 1.00 93.19 115 PHE A C 1
ATOM 921 O O . PHE A 1 115 ? -4.428 -2.212 -11.346 1.00 93.19 115 PHE A O 1
ATOM 928 N N . TYR A 1 116 ? -6.066 -0.730 -11.775 1.00 93.31 116 TYR A N 1
ATOM 929 C CA . TYR A 1 116 ? -6.985 -1.213 -10.741 1.00 93.31 116 TYR A CA 1
ATOM 930 C C . TYR A 1 116 ? -7.262 -2.722 -10.862 1.00 93.31 116 TYR A C 1
ATOM 932 O O . TYR A 1 116 ? -7.176 -3.459 -9.878 1.00 93.31 116 TYR A O 1
ATOM 940 N N . GLY A 1 117 ? -7.553 -3.203 -12.075 1.00 93.44 117 GLY A N 1
ATOM 941 C CA . GLY A 1 117 ? -7.787 -4.626 -12.321 1.00 93.44 117 GLY A CA 1
ATOM 942 C C . GLY A 1 117 ? -6.561 -5.500 -12.038 1.00 93.44 117 GLY A C 1
ATOM 943 O O . GLY A 1 117 ? -6.708 -6.625 -11.568 1.00 93.44 117 GLY A O 1
ATOM 944 N N . GLU A 1 118 ? -5.348 -4.995 -12.282 1.00 94.50 118 GLU A N 1
ATOM 945 C CA . GLU A 1 118 ? -4.118 -5.739 -11.995 1.00 94.50 118 GLU A CA 1
ATOM 946 C C . GLU A 1 118 ? -3.826 -5.797 -10.487 1.00 94.50 118 GLU A C 1
ATOM 948 O O . GLU A 1 118 ? -3.620 -6.893 -9.965 1.00 94.50 118 GLU A O 1
ATOM 953 N N . ILE A 1 119 ? -3.868 -4.666 -9.770 1.00 94.75 119 ILE A N 1
ATOM 954 C CA . ILE A 1 119 ? -3.513 -4.612 -8.336 1.00 94.75 119 ILE A CA 1
ATOM 955 C C . ILE A 1 119 ? -4.504 -5.341 -7.419 1.00 94.75 119 ILE A C 1
ATOM 957 O O . ILE A 1 119 ? -4.130 -5.734 -6.317 1.00 94.75 119 ILE A O 1
ATOM 961 N N . SER A 1 120 ? -5.751 -5.508 -7.867 1.00 93.12 120 SER A N 1
ATOM 962 C CA . SER A 1 120 ? -6.818 -6.177 -7.112 1.00 93.12 120 SER A CA 1
ATOM 963 C C . SER A 1 120 ? -6.853 -7.694 -7.305 1.00 93.12 120 SER A C 1
ATOM 965 O O . SER A 1 120 ? -7.549 -8.384 -6.565 1.00 93.12 120 SER A O 1
ATOM 967 N N . THR A 1 121 ? -6.126 -8.229 -8.291 1.00 93.38 121 THR A N 1
ATOM 968 C CA . THR A 1 121 ? -6.182 -9.659 -8.648 1.00 93.38 121 THR A CA 1
ATOM 969 C C . THR A 1 121 ? -4.837 -10.366 -8.582 1.00 93.38 121 THR A C 1
ATOM 971 O O . THR A 1 121 ? -4.793 -11.590 -8.453 1.00 93.38 121 THR A O 1
ATOM 974 N N . ARG A 1 122 ? -3.732 -9.631 -8.721 1.00 95.50 122 ARG A N 1
ATOM 975 C CA . ARG A 1 122 ? -2.392 -10.211 -8.803 1.00 95.50 122 ARG A CA 1
ATOM 976 C C . ARG A 1 122 ? -1.664 -10.019 -7.484 1.00 95.50 122 ARG A C 1
ATOM 978 O O . ARG A 1 122 ? -1.397 -8.891 -7.090 1.00 95.50 122 ARG A O 1
ATOM 985 N N . ASP A 1 123 ? -1.221 -11.134 -6.910 1.00 95.75 123 ASP A N 1
ATOM 986 C CA . ASP A 1 123 ? -0.447 -11.154 -5.666 1.00 95.75 123 ASP A CA 1
ATOM 987 C C . ASP A 1 123 ? 0.813 -10.277 -5.723 1.00 95.75 123 ASP A C 1
ATOM 989 O O . ASP A 1 123 ? 1.133 -9.551 -4.786 1.00 95.75 123 ASP A O 1
ATOM 993 N N . PHE A 1 124 ? 1.539 -10.339 -6.840 1.00 97.31 124 PHE A N 1
ATOM 994 C CA . PHE A 1 124 ? 2.765 -9.581 -7.032 1.00 97.31 124 PHE A CA 1
ATOM 995 C C . PHE A 1 124 ? 2.878 -9.091 -8.470 1.00 97.31 124 PHE A C 1
ATOM 997 O O . PHE A 1 124 ? 2.693 -9.857 -9.427 1.00 97.31 124 PHE A O 1
ATOM 1004 N N . ILE A 1 125 ? 3.221 -7.817 -8.619 1.00 96.44 125 ILE A N 1
ATOM 1005 C CA . ILE A 1 125 ? 3.421 -7.156 -9.902 1.00 96.44 125 ILE A CA 1
ATOM 1006 C C . ILE A 1 125 ? 4.774 -6.464 -9.872 1.00 96.44 125 ILE A C 1
ATOM 1008 O O . ILE A 1 125 ? 5.168 -5.870 -8.873 1.00 96.44 125 ILE A O 1
ATOM 1012 N N . PHE A 1 126 ? 5.467 -6.539 -10.996 1.00 95.44 126 PHE A N 1
ATOM 1013 C CA . PHE A 1 126 ? 6.685 -5.799 -11.241 1.00 95.44 126 PHE A CA 1
ATOM 1014 C C . PHE A 1 126 ? 6.577 -5.165 -12.621 1.00 95.44 126 PHE A C 1
ATOM 1016 O O . PHE A 1 126 ? 6.370 -5.883 -13.604 1.00 95.44 126 PHE A O 1
ATOM 1023 N N . TYR A 1 127 ? 6.706 -3.844 -12.674 1.00 94.25 127 TYR A N 1
ATOM 1024 C CA . TYR A 1 127 ? 6.953 -3.121 -13.913 1.00 94.25 127 TYR A CA 1
ATOM 1025 C C . TYR A 1 127 ? 8.400 -2.646 -13.874 1.00 94.25 127 TYR A C 1
ATOM 1027 O O . TYR A 1 127 ? 8.751 -1.804 -13.046 1.00 94.25 127 TYR A O 1
ATOM 1035 N N . ARG A 1 128 ? 9.224 -3.223 -14.755 1.00 92.50 128 ARG A N 1
ATOM 1036 C CA . ARG A 1 128 ? 10.628 -2.828 -14.912 1.00 92.50 128 ARG A CA 1
ATOM 1037 C C . ARG A 1 128 ? 10.715 -1.406 -15.437 1.00 92.50 128 ARG A C 1
ATOM 1039 O O . ARG A 1 128 ? 11.554 -0.640 -14.993 1.00 92.50 128 ARG A O 1
ATOM 1046 N N . GLU A 1 129 ? 9.823 -1.076 -16.358 1.00 92.81 129 GLU A N 1
ATOM 1047 C CA . GLU A 1 129 ? 9.618 0.279 -16.833 1.00 92.81 129 GLU A CA 1
ATOM 1048 C C . GLU A 1 129 ? 8.125 0.602 -16.785 1.00 92.81 129 GLU A C 1
ATOM 1050 O O . GLU A 1 129 ? 7.282 -0.239 -17.108 1.00 92.81 129 GLU A O 1
ATOM 1055 N N . ILE A 1 130 ? 7.758 1.846 -16.476 1.00 92.94 130 ILE A N 1
ATOM 1056 C CA . ILE A 1 130 ? 6.359 2.287 -16.583 1.00 92.94 130 ILE A CA 1
ATOM 1057 C C . ILE A 1 130 ? 5.812 2.129 -18.008 1.00 92.94 130 ILE A C 1
ATOM 1059 O O . ILE A 1 130 ? 4.601 2.023 -18.201 1.00 92.94 130 ILE A O 1
ATOM 1063 N N . SER A 1 131 ? 6.687 2.077 -19.018 1.00 91.31 131 SER A N 1
ATOM 1064 C CA . SER A 1 131 ? 6.337 1.790 -20.411 1.00 91.31 131 SER A CA 1
ATOM 1065 C C . SER A 1 131 ? 5.636 0.425 -20.570 1.00 91.31 131 SER A C 1
ATOM 1067 O O . SER A 1 131 ? 4.760 0.301 -21.433 1.00 91.31 131 SER A O 1
ATOM 1069 N N . ASP A 1 132 ? 5.917 -0.535 -19.678 1.00 91.19 132 ASP A N 1
ATOM 1070 C CA . ASP A 1 132 ? 5.331 -1.882 -19.647 1.00 91.19 132 ASP A CA 1
ATOM 1071 C C . ASP A 1 132 ? 3.864 -1.902 -19.189 1.00 91.19 132 ASP A C 1
ATOM 1073 O O . ASP A 1 132 ? 3.134 -2.867 -19.450 1.00 91.19 132 ASP A O 1
ATOM 1077 N N . MET A 1 133 ? 3.387 -0.854 -18.503 1.00 92.62 133 MET A N 1
ATOM 1078 C CA . MET A 1 133 ? 1.998 -0.830 -18.041 1.00 92.62 133 MET A CA 1
ATOM 1079 C C . MET A 1 133 ? 1.050 -0.723 -19.235 1.00 92.62 133 MET A C 1
ATOM 1081 O O . MET A 1 133 ? 1.201 0.131 -20.109 1.00 92.62 133 MET A O 1
ATOM 1085 N N . LYS A 1 134 ? 0.000 -1.545 -19.274 1.00 90.81 134 LYS A N 1
ATOM 1086 C CA . LYS A 1 134 ? -0.903 -1.611 -20.437 1.00 90.81 134 LYS A CA 1
ATOM 1087 C C . LYS A 1 134 ? -1.759 -0.347 -20.602 1.00 90.81 134 LYS A C 1
ATOM 1089 O O . LYS A 1 134 ? -1.982 0.106 -21.731 1.00 90.81 134 LYS A O 1
ATOM 1094 N N . GLY A 1 135 ? -2.227 0.246 -19.504 1.00 89.88 135 GLY A N 1
ATOM 1095 C CA . GLY A 1 135 ? -3.109 1.413 -19.529 1.00 89.88 135 GLY A CA 1
ATOM 1096 C C . GLY A 1 135 ? -2.377 2.714 -19.866 1.00 89.88 135 GLY A C 1
ATOM 1097 O O . GLY A 1 135 ? -1.496 3.153 -19.138 1.00 89.88 135 GLY A O 1
ATOM 1098 N N . LYS A 1 136 ? -2.770 3.387 -20.959 1.00 90.38 136 LYS A N 1
ATOM 1099 C CA . LYS A 1 136 ? -2.168 4.677 -21.365 1.00 90.38 136 LYS A CA 1
ATOM 1100 C C . LYS A 1 136 ? -2.330 5.773 -20.303 1.00 90.38 136 LYS A C 1
ATOM 1102 O O . LYS A 1 136 ? -1.421 6.579 -20.132 1.00 90.38 136 LYS A O 1
ATOM 1107 N N . ARG A 1 137 ? -3.489 5.823 -19.635 1.00 89.81 137 ARG A N 1
ATOM 1108 C CA . ARG A 1 137 ? -3.768 6.791 -18.560 1.00 89.81 137 ARG A CA 1
ATOM 1109 C C . ARG A 1 137 ? -2.952 6.475 -17.313 1.00 89.81 137 ARG A C 1
ATOM 1111 O O . ARG A 1 137 ? -2.325 7.378 -16.778 1.00 89.81 137 ARG A O 1
ATOM 1118 N N . ASP A 1 138 ? -2.892 5.201 -16.937 1.00 89.81 138 ASP A N 1
ATOM 1119 C CA . ASP A 1 138 ? -2.075 4.695 -15.830 1.00 89.81 138 ASP A CA 1
ATOM 1120 C C . ASP A 1 138 ? -0.620 5.133 -16.015 1.00 89.81 138 ASP A C 1
ATOM 1122 O O . ASP A 1 138 ? -0.081 5.849 -15.176 1.00 89.81 138 ASP A O 1
ATOM 1126 N N . ARG A 1 139 ? -0.040 4.842 -17.189 1.00 93.19 139 ARG A N 1
ATOM 1127 C CA . ARG A 1 139 ? 1.316 5.281 -17.543 1.00 93.19 139 ARG A CA 1
ATOM 1128 C C . ARG A 1 139 ? 1.509 6.781 -17.406 1.00 93.19 139 ARG A C 1
ATOM 1130 O O . ARG A 1 139 ? 2.498 7.211 -16.834 1.00 93.19 139 ARG A O 1
ATOM 1137 N N . ALA A 1 140 ? 0.583 7.583 -17.928 1.00 91.44 140 ALA A N 1
ATOM 1138 C CA . ALA A 1 140 ? 0.691 9.037 -17.847 1.00 91.44 140 ALA A CA 1
ATOM 1139 C C . ALA A 1 140 ? 0.624 9.550 -16.398 1.00 91.44 140 ALA A C 1
ATOM 1141 O O . ALA A 1 140 ? 1.301 10.521 -16.063 1.00 91.44 140 ALA A O 1
ATOM 1142 N N . ASN A 1 141 ? -0.165 8.901 -15.538 1.00 89.88 141 ASN A N 1
ATOM 1143 C CA . ASN A 1 141 ? -0.255 9.249 -14.123 1.00 89.88 141 ASN A CA 1
ATOM 1144 C C . ASN A 1 141 ? 1.057 8.967 -13.384 1.00 89.88 141 ASN A C 1
ATOM 1146 O O . ASN A 1 141 ? 1.554 9.865 -12.707 1.00 89.88 141 ASN A O 1
ATOM 1150 N N . PHE A 1 142 ? 1.633 7.773 -13.558 1.00 91.69 142 PHE A N 1
ATOM 1151 C CA . PHE A 1 142 ? 2.910 7.398 -12.939 1.00 91.69 142 PHE A CA 1
ATOM 1152 C C . PHE A 1 142 ? 4.095 8.185 -13.523 1.00 91.69 142 PHE A C 1
ATOM 1154 O O . PHE A 1 142 ? 4.907 8.719 -12.773 1.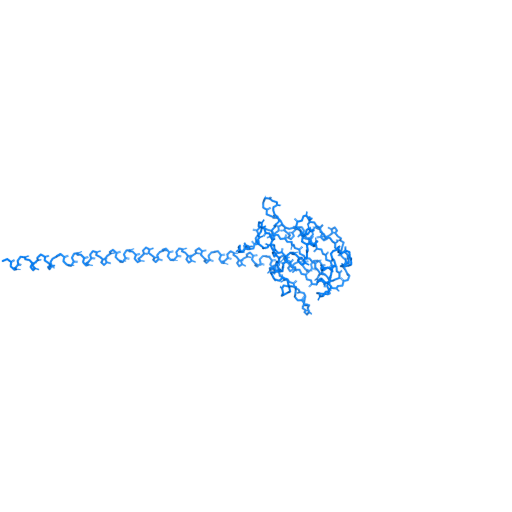00 91.69 142 PHE A O 1
ATOM 1161 N N . ALA A 1 143 ? 4.131 8.404 -14.842 1.00 92.06 143 ALA A N 1
ATOM 1162 C CA . ALA A 1 143 ? 5.144 9.249 -15.483 1.00 92.06 143 ALA A CA 1
ATOM 1163 C C . ALA A 1 143 ? 5.142 10.682 -14.929 1.00 92.06 143 ALA A C 1
ATOM 1165 O O . ALA A 1 143 ? 6.188 11.282 -14.704 1.00 92.06 143 ALA A O 1
ATOM 1166 N N . ALA A 1 144 ? 3.959 11.246 -14.670 1.00 90.81 144 ALA A N 1
ATOM 1167 C CA . ALA A 1 144 ? 3.836 12.591 -14.116 1.00 90.81 144 ALA A CA 1
ATOM 1168 C C . ALA A 1 144 ? 4.209 12.680 -12.623 1.00 90.81 144 ALA A C 1
ATOM 1170 O O . ALA A 1 144 ? 4.297 13.787 -12.095 1.00 90.81 144 ALA A O 1
ATOM 1171 N N . LEU A 1 145 ? 4.395 11.540 -11.956 1.00 90.50 145 LEU A N 1
ATOM 1172 C CA . LEU A 1 145 ? 4.978 11.417 -10.620 1.00 90.50 145 LEU A CA 1
ATOM 1173 C C . LEU A 1 145 ? 6.484 11.112 -10.677 1.00 90.50 145 LEU A C 1
ATOM 1175 O O . LEU A 1 145 ? 7.103 10.965 -9.625 1.00 90.50 145 LEU A O 1
ATOM 1179 N N . GLY A 1 146 ? 7.065 11.011 -11.878 1.00 92.12 146 GLY A N 1
ATOM 1180 C CA . GLY A 1 146 ? 8.467 10.661 -12.096 1.00 92.12 146 GLY A CA 1
ATOM 1181 C C . GLY A 1 146 ? 8.791 9.187 -11.867 1.00 92.12 146 GLY A C 1
ATOM 1182 O O . GLY A 1 146 ? 9.962 8.856 -11.780 1.00 92.12 146 GLY A O 1
ATOM 1183 N N . THR A 1 147 ? 7.789 8.315 -11.729 1.00 93.69 147 THR A N 1
ATOM 1184 C CA . THR A 1 147 ? 8.007 6.875 -11.539 1.00 93.69 147 THR A CA 1
ATOM 1185 C C . THR A 1 147 ? 8.601 6.269 -12.810 1.00 93.69 147 THR A C 1
ATOM 1187 O O . THR A 1 147 ? 8.016 6.403 -13.884 1.00 93.69 147 THR A O 1
ATOM 1190 N N . GLU A 1 148 ? 9.721 5.567 -12.679 1.00 94.00 148 GLU A N 1
ATOM 1191 C CA . GLU A 1 148 ? 10.377 4.819 -13.758 1.00 94.00 148 GLU A CA 1
ATOM 1192 C C . GLU A 1 148 ? 10.077 3.324 -13.650 1.00 94.00 148 GLU A C 1
ATOM 1194 O O . GLU A 1 148 ? 9.742 2.686 -14.646 1.00 94.00 148 GLU A O 1
ATOM 1199 N N . SER A 1 149 ? 10.116 2.771 -12.436 1.00 95.19 149 SER A N 1
ATOM 1200 C CA . SER A 1 149 ? 9.849 1.355 -12.164 1.00 95.19 149 SER A CA 1
ATOM 1201 C C . SER A 1 149 ? 9.106 1.185 -10.841 1.00 95.19 149 SER A C 1
ATOM 1203 O O . SER A 1 149 ? 9.160 2.059 -9.970 1.00 95.19 149 SER A O 1
ATOM 1205 N N . LEU A 1 150 ? 8.367 0.082 -10.689 1.00 95.19 150 LEU A N 1
ATOM 1206 C CA . LEU A 1 150 ? 7.612 -0.167 -9.460 1.00 95.19 150 LEU A CA 1
ATOM 1207 C C . LEU A 1 150 ? 7.319 -1.650 -9.196 1.00 95.19 150 LEU A C 1
ATOM 1209 O O . LEU A 1 150 ? 7.022 -2.432 -10.108 1.00 95.19 150 LEU A O 1
ATOM 1213 N N . PHE A 1 151 ? 7.331 -2.012 -7.914 1.00 97.19 151 PHE A N 1
ATOM 1214 C CA . PHE A 1 151 ? 6.841 -3.287 -7.397 1.00 97.19 151 PHE A CA 1
ATOM 1215 C C . PHE A 1 151 ? 5.546 -3.082 -6.624 1.00 97.19 151 PHE A C 1
ATOM 1217 O O . PHE A 1 151 ? 5.389 -2.110 -5.886 1.00 97.19 151 PHE A O 1
ATOM 1224 N N . ILE A 1 152 ? 4.632 -4.039 -6.749 1.00 97.88 152 ILE A N 1
ATOM 1225 C CA . ILE A 1 152 ? 3.367 -4.052 -6.016 1.00 97.88 152 ILE A CA 1
ATOM 1226 C C . ILE A 1 152 ? 3.179 -5.424 -5.401 1.00 97.88 152 ILE A C 1
ATOM 1228 O O . ILE A 1 152 ? 3.257 -6.436 -6.100 1.00 97.88 152 ILE A O 1
ATOM 1232 N N . LYS A 1 153 ? 2.876 -5.443 -4.106 1.00 98.12 153 LYS A N 1
ATOM 1233 C CA . LYS A 1 153 ? 2.449 -6.626 -3.366 1.00 98.12 153 LYS A CA 1
ATOM 1234 C C . LYS A 1 153 ? 1.021 -6.418 -2.885 1.00 98.12 153 LYS A C 1
ATOM 1236 O O . LYS A 1 153 ? 0.725 -5.441 -2.198 1.00 98.12 153 LYS A O 1
ATOM 1241 N N . GLN A 1 154 ? 0.140 -7.329 -3.268 1.00 97.44 154 GLN A N 1
ATOM 1242 C CA . GLN A 1 154 ? -1.230 -7.363 -2.786 1.00 97.44 154 GLN A CA 1
ATOM 1243 C C . GLN A 1 154 ? -1.268 -7.696 -1.289 1.00 97.44 154 GLN A C 1
ATOM 1245 O O . GLN A 1 154 ? -0.475 -8.508 -0.810 1.00 97.44 154 GLN A O 1
ATOM 1250 N N . MET A 1 155 ? -2.200 -7.072 -0.573 1.00 96.50 155 MET A N 1
ATOM 1251 C CA . MET A 1 155 ? -2.554 -7.391 0.808 1.00 96.50 155 MET A CA 1
ATOM 1252 C C . MET A 1 155 ? -4.019 -7.826 0.867 1.00 96.50 155 MET A C 1
ATOM 1254 O O . MET A 1 155 ? -4.891 -7.197 0.254 1.00 96.50 155 MET A O 1
ATOM 1258 N N . THR A 1 156 ? -4.283 -8.887 1.621 1.00 94.31 156 THR A N 1
ATOM 1259 C CA . THR A 1 156 ? -5.619 -9.461 1.811 1.00 94.31 156 THR A CA 1
ATOM 1260 C C . THR A 1 156 ? -5.966 -9.577 3.293 1.00 94.31 156 THR A C 1
ATOM 1262 O O . THR A 1 156 ? -5.081 -9.552 4.153 1.00 94.31 156 THR A O 1
ATOM 1265 N N . ASP A 1 157 ? -7.260 -9.651 3.596 1.00 91.50 157 ASP A N 1
ATOM 1266 C CA . ASP A 1 157 ? -7.744 -10.020 4.926 1.00 91.50 157 ASP A CA 1
ATOM 1267 C C . ASP A 1 157 ? -7.773 -11.548 5.123 1.00 91.50 157 ASP A C 1
ATOM 1269 O O . ASP A 1 157 ? -7.231 -12.314 4.326 1.00 91.50 157 ASP A O 1
ATOM 1273 N N . GLU A 1 158 ? -8.381 -11.991 6.226 1.00 89.50 158 GLU A N 1
ATOM 1274 C CA . GLU A 1 158 ? -8.518 -13.408 6.588 1.00 89.50 158 GLU A CA 1
ATOM 1275 C C . GLU A 1 158 ? -9.392 -14.211 5.606 1.00 89.50 158 GLU A C 1
ATOM 1277 O O . GLU A 1 158 ? -9.269 -15.434 5.554 1.00 89.50 158 GLU A O 1
ATOM 1282 N N . ASP A 1 159 ? -10.242 -13.538 4.824 1.00 89.88 159 ASP A N 1
ATOM 1283 C CA . ASP A 1 159 ? -11.151 -14.139 3.842 1.00 89.88 159 ASP A CA 1
ATOM 1284 C C . ASP A 1 159 ? -10.568 -14.089 2.411 1.00 89.88 159 ASP A C 1
ATOM 1286 O O . ASP A 1 159 ? -11.294 -14.266 1.428 1.00 89.88 159 ASP A O 1
ATOM 1290 N N . ASP A 1 160 ? -9.260 -13.823 2.281 1.00 88.69 160 ASP A N 1
ATOM 1291 C CA . ASP A 1 160 ? -8.556 -13.593 1.013 1.00 88.69 160 ASP A CA 1
ATOM 1292 C C . ASP A 1 160 ? -9.151 -12.431 0.184 1.00 88.69 160 ASP A C 1
ATOM 1294 O O . ASP A 1 160 ? -8.972 -12.348 -1.037 1.00 88.69 160 ASP A O 1
ATOM 1298 N N . VAL A 1 161 ? -9.847 -11.489 0.836 1.00 90.62 161 VAL A N 1
ATOM 1299 C CA . VAL A 1 161 ? -10.400 -10.298 0.186 1.00 90.62 161 VAL A CA 1
ATOM 1300 C C . VAL A 1 161 ? -9.336 -9.210 0.139 1.00 90.62 161 VAL A C 1
ATOM 1302 O O . VAL A 1 161 ? -8.660 -8.915 1.121 1.00 90.62 161 VAL A O 1
ATOM 1305 N N . TRP A 1 162 ? -9.181 -8.579 -1.022 1.00 93.06 162 TRP A N 1
ATOM 1306 C CA . TRP A 1 162 ? -8.214 -7.504 -1.221 1.00 93.06 162 TRP A CA 1
ATOM 1307 C C . TRP A 1 162 ? -8.540 -6.268 -0.365 1.00 93.06 162 TRP A C 1
ATOM 1309 O O . TRP A 1 162 ? -9.572 -5.622 -0.553 1.00 93.06 162 TRP A O 1
ATOM 1319 N N . VAL A 1 163 ? -7.620 -5.909 0.535 1.00 94.06 163 VAL A N 1
ATOM 1320 C CA . VAL A 1 163 ? -7.745 -4.747 1.442 1.00 94.06 163 VAL A CA 1
ATOM 1321 C C . VAL A 1 163 ? -6.837 -3.578 1.064 1.00 94.06 163 VAL A C 1
ATOM 1323 O O . VAL A 1 163 ? -6.974 -2.470 1.594 1.00 94.06 163 VAL A O 1
ATOM 1326 N N . GLY A 1 164 ? -5.898 -3.812 0.151 1.00 95.44 164 GLY A N 1
ATOM 1327 C CA . GLY A 1 164 ? -4.954 -2.813 -0.320 1.00 95.44 164 GLY A CA 1
ATOM 1328 C C . GLY A 1 164 ? -3.728 -3.429 -0.976 1.00 95.44 164 GLY A C 1
ATOM 1329 O O . GLY A 1 164 ? -3.581 -4.646 -1.068 1.00 95.44 164 GLY A O 1
ATOM 1330 N N . SER A 1 165 ? -2.833 -2.574 -1.447 1.00 97.38 165 SER A N 1
ATOM 1331 C CA . SER A 1 165 ? -1.589 -2.987 -2.085 1.00 97.38 165 SER A CA 1
ATOM 1332 C C . SER A 1 165 ? -0.438 -2.136 -1.574 1.00 97.38 165 SER A C 1
ATOM 1334 O O . SER A 1 165 ? -0.536 -0.910 -1.510 1.00 97.38 165 SER A O 1
ATOM 1336 N N . LEU A 1 166 ? 0.647 -2.805 -1.202 1.00 98.12 166 LEU A N 1
ATOM 1337 C CA . LEU A 1 166 ? 1.909 -2.195 -0.816 1.00 98.12 166 LEU A CA 1
ATOM 1338 C C . LEU A 1 166 ? 2.730 -1.942 -2.078 1.00 98.12 166 LEU A C 1
ATOM 1340 O O . LEU A 1 166 ? 2.939 -2.861 -2.872 1.00 98.12 166 LEU A O 1
ATOM 1344 N N . VAL A 1 167 ? 3.184 -0.709 -2.259 1.00 97.81 167 VAL A N 1
ATOM 1345 C CA . VAL A 1 167 ? 3.884 -0.261 -3.462 1.00 97.81 167 VAL A CA 1
ATOM 1346 C C . VAL A 1 167 ? 5.267 0.254 -3.100 1.00 97.81 167 VAL A C 1
ATOM 1348 O O . VAL A 1 167 ? 5.426 1.016 -2.147 1.00 97.81 167 VAL A O 1
ATOM 1351 N N . ILE A 1 168 ? 6.249 -0.170 -3.889 1.00 97.00 168 ILE A N 1
ATOM 1352 C CA . ILE A 1 168 ? 7.617 0.335 -3.885 1.00 97.00 168 ILE A CA 1
ATOM 1353 C C . ILE A 1 168 ? 7.874 0.955 -5.255 1.00 97.00 168 ILE A C 1
ATOM 1355 O O . ILE A 1 168 ? 7.708 0.286 -6.273 1.00 97.00 168 ILE A O 1
ATOM 1359 N N . ASP A 1 169 ? 8.241 2.229 -5.271 1.00 95.19 169 ASP A N 1
ATOM 1360 C CA . ASP A 1 169 ? 8.326 3.070 -6.464 1.00 95.19 169 ASP A CA 1
ATOM 1361 C C . ASP A 1 169 ? 9.719 3.701 -6.545 1.00 95.19 169 ASP A C 1
ATOM 1363 O O . ASP A 1 169 ? 10.246 4.193 -5.539 1.00 95.19 169 ASP A O 1
ATOM 1367 N N . TYR A 1 170 ? 10.307 3.647 -7.741 1.00 95.38 170 TYR A N 1
ATOM 1368 C CA . TYR A 1 170 ? 11.614 4.211 -8.043 1.00 95.38 170 TYR A CA 1
ATOM 1369 C C . TYR A 1 170 ? 11.503 5.289 -9.124 1.00 95.38 170 TYR A C 1
ATOM 1371 O O . TYR A 1 170 ? 10.848 5.092 -10.150 1.00 95.38 170 TYR A O 1
ATOM 1379 N N . LEU A 1 171 ? 12.209 6.402 -8.927 1.00 93.25 171 LEU A N 1
ATOM 1380 C CA . LEU A 1 171 ? 12.365 7.496 -9.896 1.00 93.25 171 LEU A CA 1
ATOM 1381 C C . LEU A 1 171 ? 13.553 7.281 -10.841 1.00 93.25 171 LEU A C 1
ATOM 1383 O O . LEU A 1 171 ? 13.774 8.056 -11.769 1.00 93.25 171 LEU A O 1
ATOM 1387 N N . CYS A 1 172 ? 14.355 6.252 -10.589 1.00 86.12 172 CYS A N 1
ATOM 1388 C CA . CYS A 1 172 ? 15.414 5.806 -11.478 1.00 86.12 172 CYS A CA 1
ATOM 1389 C C . CYS A 1 172 ? 15.323 4.292 -11.680 1.00 86.12 172 CYS A C 1
ATOM 1391 O O . CYS A 1 172 ? 14.546 3.612 -11.011 1.00 86.12 172 CYS A O 1
ATOM 1393 N N . GLU A 1 173 ? 16.085 3.764 -12.637 1.00 76.50 173 GLU A N 1
ATOM 1394 C CA . GLU A 1 173 ? 16.085 2.329 -12.927 1.00 76.50 173 GLU A CA 1
ATOM 1395 C C . GLU A 1 173 ? 16.390 1.517 -11.657 1.00 76.50 173 GLU A C 1
ATOM 1397 O O . GLU A 1 173 ? 17.393 1.767 -10.970 1.00 76.50 173 GLU A O 1
ATOM 1402 N N . ASP A 1 174 ? 15.517 0.550 -11.345 1.00 72.12 174 ASP A N 1
ATOM 1403 C CA . ASP A 1 174 ? 15.709 -0.316 -10.190 1.00 72.12 174 ASP A CA 1
ATOM 1404 C C . ASP A 1 174 ? 16.998 -1.137 -10.326 1.00 72.12 174 ASP A C 1
ATOM 1406 O O . ASP A 1 174 ? 17.509 -1.417 -11.413 1.00 72.12 174 ASP A O 1
ATOM 1410 N N . ARG A 1 175 ? 17.536 -1.557 -9.180 1.00 73.19 175 ARG A N 1
ATOM 1411 C CA . ARG A 1 175 ? 18.689 -2.469 -9.121 1.00 73.19 175 ARG A CA 1
ATOM 1412 C C . ARG A 1 175 ? 18.380 -3.738 -8.340 1.00 73.19 175 ARG A C 1
ATOM 1414 O O . ARG A 1 175 ? 19.305 -4.428 -7.902 1.00 73.19 175 ARG A O 1
ATOM 1421 N N . VAL A 1 176 ? 17.101 -4.014 -8.095 1.00 88.69 176 VAL A N 1
ATOM 1422 C CA . VAL A 1 176 ? 16.662 -5.014 -7.124 1.00 88.69 176 VAL A CA 1
ATOM 1423 C C . VAL A 1 176 ? 16.102 -6.227 -7.852 1.00 88.69 176 VAL A C 1
ATOM 1425 O O . VAL A 1 176 ? 15.208 -6.137 -8.684 1.00 88.69 176 VAL A O 1
ATOM 1428 N N . ALA A 1 177 ? 16.619 -7.409 -7.514 1.00 92.56 177 ALA A N 1
ATOM 1429 C CA . ALA A 1 177 ? 16.120 -8.648 -8.093 1.00 92.56 177 ALA A CA 1
ATOM 1430 C C . ALA A 1 177 ? 14.639 -8.871 -7.705 1.00 92.56 177 ALA A C 1
ATOM 1432 O O . ALA A 1 177 ? 14.320 -8.814 -6.512 1.00 92.56 177 ALA A O 1
ATOM 1433 N N . PRO A 1 178 ? 13.745 -9.212 -8.655 1.00 93.25 178 PRO A N 1
ATOM 1434 C CA . PRO A 1 178 ? 12.324 -9.417 -8.363 1.00 93.25 178 PRO A CA 1
ATOM 1435 C C . PRO A 1 178 ? 12.040 -10.474 -7.286 1.00 93.25 178 PRO A C 1
ATOM 1437 O O . PRO A 1 178 ? 11.084 -10.335 -6.527 1.00 93.25 178 PRO A O 1
ATOM 1440 N N . ASP A 1 179 ? 12.875 -11.509 -7.176 1.00 95.19 179 ASP A N 1
ATOM 1441 C CA . ASP A 1 179 ? 12.724 -12.553 -6.151 1.00 95.19 179 ASP A CA 1
ATOM 1442 C C . ASP A 1 179 ? 13.038 -12.036 -4.738 1.00 95.19 179 ASP A C 1
ATOM 1444 O O . ASP A 1 179 ? 12.370 -12.405 -3.766 1.00 95.19 179 ASP A O 1
ATOM 1448 N N . TYR A 1 180 ? 14.018 -11.133 -4.622 1.00 96.00 180 TYR A N 1
ATOM 1449 C CA . TYR A 1 180 ? 14.309 -10.444 -3.366 1.00 96.00 180 TYR A CA 1
ATOM 1450 C C . TYR A 1 180 ? 13.151 -9.515 -2.989 1.00 96.00 180 TYR A C 1
ATOM 1452 O O . TYR A 1 180 ? 12.640 -9.600 -1.874 1.00 96.00 180 TYR A O 1
ATOM 1460 N N . ALA A 1 181 ? 12.665 -8.723 -3.952 1.00 96.44 181 ALA A N 1
ATOM 1461 C CA . ALA A 1 181 ? 11.514 -7.840 -3.772 1.00 96.44 181 ALA A CA 1
ATOM 1462 C C . ALA A 1 181 ? 10.270 -8.601 -3.294 1.00 96.44 181 ALA A C 1
ATOM 1464 O O . ALA A 1 181 ? 9.624 -8.204 -2.326 1.00 96.44 181 ALA A O 1
ATOM 1465 N N . ARG A 1 182 ? 9.966 -9.741 -3.928 1.00 96.69 182 ARG A N 1
ATOM 1466 C CA . ARG A 1 182 ? 8.842 -10.607 -3.550 1.00 96.69 182 ARG A CA 1
ATOM 1467 C C . ARG A 1 182 ? 8.946 -11.079 -2.101 1.00 96.69 182 ARG A C 1
ATOM 1469 O O . ARG A 1 182 ? 7.934 -11.113 -1.405 1.00 96.69 182 ARG A O 1
ATOM 1476 N N . THR A 1 183 ? 10.150 -11.431 -1.658 1.00 97.38 183 THR A N 1
ATOM 1477 C CA . THR A 1 183 ? 10.396 -11.902 -0.291 1.00 97.38 183 THR A CA 1
ATOM 1478 C C . THR A 1 183 ? 10.230 -10.769 0.720 1.00 97.38 183 THR A C 1
ATOM 1480 O O . THR A 1 183 ? 9.431 -10.890 1.647 1.00 97.38 183 THR A O 1
ATOM 1483 N N . GLU A 1 184 ? 10.926 -9.647 0.526 1.00 97.62 184 GLU A N 1
ATOM 1484 C CA . GLU A 1 184 ? 10.884 -8.510 1.457 1.00 97.62 184 GLU A CA 1
ATOM 1485 C C . GLU A 1 184 ? 9.486 -7.887 1.544 1.00 97.62 184 GLU A C 1
ATOM 1487 O O . GLU A 1 184 ? 8.973 -7.653 2.641 1.00 97.62 184 GLU A O 1
ATOM 1492 N N . MET A 1 185 ? 8.828 -7.669 0.400 1.00 98.06 185 MET A N 1
ATOM 1493 C CA . MET A 1 185 ? 7.476 -7.109 0.376 1.00 98.06 185 MET A CA 1
ATOM 1494 C C . MET A 1 185 ? 6.442 -8.081 0.943 1.00 98.06 185 MET A C 1
ATOM 1496 O O . MET A 1 185 ? 5.500 -7.628 1.584 1.00 98.06 185 MET A O 1
ATOM 1500 N N . GLY A 1 186 ? 6.612 -9.396 0.757 1.00 97.62 186 GLY A N 1
ATOM 1501 C CA . GLY A 1 186 ? 5.754 -10.404 1.388 1.00 97.62 186 GLY A CA 1
ATOM 1502 C C . GLY A 1 186 ? 5.835 -10.349 2.912 1.00 97.62 186 GLY A C 1
ATOM 1503 O O . GLY A 1 186 ? 4.816 -10.202 3.579 1.00 97.62 186 GLY A O 1
ATOM 1504 N N . LEU A 1 187 ? 7.053 -10.329 3.460 1.00 97.38 187 LEU A N 1
ATOM 1505 C CA . LEU A 1 187 ? 7.275 -10.208 4.905 1.00 97.38 187 LEU A CA 1
ATOM 1506 C C . LEU A 1 187 ? 6.744 -8.890 5.488 1.00 97.38 187 LEU A C 1
ATOM 1508 O O . LEU A 1 187 ? 6.376 -8.835 6.664 1.00 97.38 187 LEU A O 1
ATOM 1512 N N . ALA A 1 188 ? 6.757 -7.811 4.703 1.00 97.75 188 ALA A N 1
ATOM 1513 C CA . ALA A 1 188 ? 6.172 -6.535 5.098 1.00 97.75 188 ALA A CA 1
ATOM 1514 C C . ALA A 1 188 ? 4.636 -6.572 5.051 1.00 97.75 188 ALA A C 1
ATOM 1516 O O . ALA A 1 188 ? 3.997 -6.140 6.011 1.00 97.75 188 ALA A O 1
ATOM 1517 N N . ALA A 1 189 ? 4.056 -7.125 3.982 1.00 97.25 189 ALA A N 1
ATOM 1518 C CA . ALA A 1 189 ? 2.614 -7.288 3.812 1.00 97.25 189 ALA A CA 1
ATOM 1519 C C . ALA A 1 189 ? 1.997 -8.110 4.954 1.00 97.25 189 ALA A C 1
ATOM 1521 O O . ALA A 1 189 ? 1.059 -7.633 5.592 1.00 97.25 189 ALA A O 1
ATOM 1522 N N . ASP A 1 190 ? 2.606 -9.246 5.315 1.00 96.12 190 ASP A N 1
ATOM 1523 C CA . ASP A 1 190 ? 2.144 -10.115 6.410 1.00 96.12 190 ASP A CA 1
ATOM 1524 C C . ASP A 1 190 ? 2.045 -9.376 7.759 1.00 96.12 190 ASP A C 1
ATOM 1526 O O . ASP A 1 190 ? 1.192 -9.677 8.594 1.00 96.12 190 ASP A O 1
ATOM 1530 N N . LYS A 1 191 ? 2.917 -8.383 7.987 1.00 96.44 191 LYS A N 1
ATOM 1531 C CA . LYS A 1 191 ? 2.925 -7.565 9.213 1.00 96.44 191 LYS A CA 1
ATOM 1532 C C . LYS A 1 191 ? 1.897 -6.436 9.192 1.00 96.44 191 LYS A C 1
ATOM 1534 O O . LYS A 1 191 ? 1.553 -5.931 10.258 1.00 96.44 191 LYS A O 1
ATOM 1539 N N . ILE A 1 192 ? 1.473 -6.000 8.007 1.00 96.81 192 ILE A N 1
ATOM 1540 C CA . ILE A 1 192 ? 0.657 -4.796 7.808 1.00 96.81 192 ILE A CA 1
ATOM 1541 C C . ILE A 1 192 ? -0.814 -5.143 7.567 1.00 96.81 192 ILE A C 1
ATOM 1543 O O . ILE A 1 192 ? -1.685 -4.458 8.098 1.00 96.81 192 ILE A O 1
ATOM 1547 N N . GLN A 1 193 ? -1.109 -6.189 6.794 1.00 94.31 193 GLN A N 1
ATOM 1548 C CA . GLN A 1 193 ? -2.440 -6.409 6.217 1.00 94.31 193 GLN A CA 1
ATOM 1549 C C . GLN A 1 193 ? -3.578 -6.502 7.250 1.00 94.31 193 GLN A C 1
ATOM 1551 O O . GLN A 1 193 ? -4.681 -6.033 6.986 1.00 94.31 193 GLN A O 1
ATOM 1556 N N . TYR A 1 194 ? -3.294 -6.995 8.460 1.00 93.06 194 TYR A N 1
ATOM 1557 C CA . TYR A 1 194 ? -4.272 -7.146 9.550 1.00 93.06 194 TYR A CA 1
ATOM 1558 C C . TYR A 1 194 ? -4.388 -5.934 10.489 1.00 93.06 194 TYR A C 1
ATOM 1560 O O . TYR A 1 194 ? -5.198 -5.940 11.417 1.00 93.06 194 TYR A O 1
ATOM 1568 N N . ILE A 1 195 ? -3.554 -4.910 10.295 1.00 92.69 195 ILE A N 1
ATOM 1569 C CA . ILE A 1 195 ? -3.512 -3.703 11.137 1.00 92.69 195 ILE A CA 1
ATOM 1570 C C . ILE A 1 195 ? -3.816 -2.425 10.350 1.00 92.69 195 ILE A C 1
ATOM 1572 O O . ILE A 1 195 ? -3.704 -1.323 10.892 1.00 92.69 195 ILE A O 1
ATOM 1576 N N . LEU A 1 196 ? -4.208 -2.560 9.079 1.00 90.56 196 LEU A N 1
ATOM 1577 C CA . LEU A 1 196 ? -4.672 -1.437 8.277 1.00 90.56 196 LEU A CA 1
ATOM 1578 C C . LEU A 1 196 ? -5.930 -0.817 8.904 1.00 90.56 196 LEU A C 1
ATOM 1580 O O . LEU A 1 196 ? -6.794 -1.538 9.412 1.00 90.56 196 LEU A O 1
ATOM 1584 N N . PRO A 1 197 ? -6.055 0.521 8.882 1.00 86.31 197 PRO A N 1
ATOM 1585 C CA . PRO A 1 197 ? -7.251 1.171 9.377 1.00 86.31 197 PRO A CA 1
ATOM 1586 C 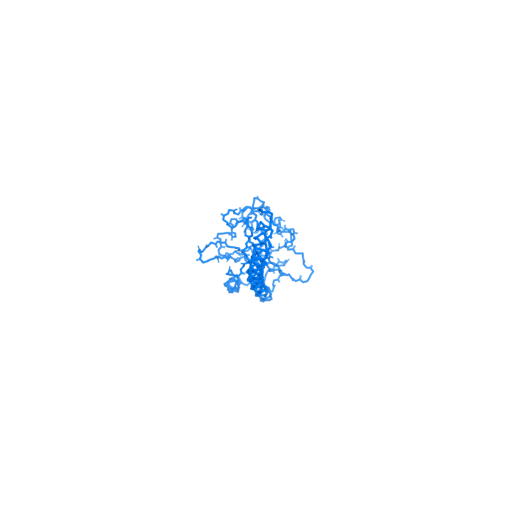C . PRO A 1 197 ? -8.470 0.743 8.553 1.00 86.31 197 PRO A C 1
ATOM 1588 O O . PRO A 1 197 ? -8.363 0.571 7.333 1.00 86.31 197 PRO A O 1
ATOM 1591 N N . PRO A 1 198 ? -9.642 0.616 9.196 1.00 77.62 198 PRO A N 1
ATOM 1592 C CA . 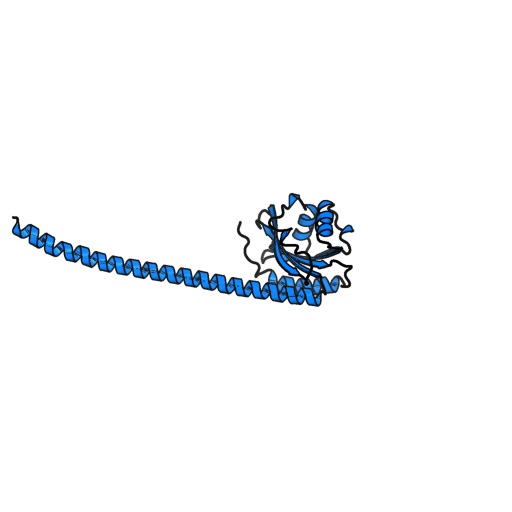PRO A 1 198 ? -10.883 0.508 8.457 1.00 77.62 198 PRO A CA 1
ATOM 1593 C C . PRO A 1 198 ? -11.074 1.788 7.650 1.00 77.62 198 PRO A C 1
ATOM 1595 O O . PRO A 1 198 ? -10.787 2.892 8.118 1.00 77.62 198 PRO A O 1
ATOM 1598 N N . ILE A 1 199 ? -11.573 1.624 6.439 1.00 69.88 199 ILE A N 1
ATOM 1599 C CA . ILE A 1 199 ? -11.900 2.743 5.574 1.00 69.88 199 ILE A CA 1
ATOM 1600 C C . ILE A 1 199 ? -13.383 3.008 5.776 1.00 69.88 199 ILE A C 1
ATOM 1602 O O . ILE A 1 199 ? -14.192 2.091 5.634 1.00 69.88 199 ILE A O 1
ATOM 1606 N N . GLU A 1 200 ? -13.717 4.241 6.146 1.00 60.44 200 GLU A N 1
ATOM 1607 C CA . GLU A 1 200 ? -15.102 4.688 6.278 1.00 60.44 200 GLU A CA 1
ATOM 1608 C C . GLU A 1 200 ? -15.843 4.498 4.932 1.00 60.44 200 GLU A C 1
ATOM 1610 O O . GLU A 1 200 ? -15.303 4.832 3.876 1.00 60.44 200 GLU A O 1
ATOM 1615 N N . GLU A 1 201 ? -17.029 3.868 4.972 1.00 49.78 201 GLU A N 1
ATOM 1616 C CA . GLU A 1 201 ? -17.875 3.572 3.796 1.00 49.78 201 GLU A CA 1
ATOM 1617 C C . GLU A 1 201 ? -18.454 4.831 3.132 1.00 49.78 201 GLU A C 1
ATOM 1619 O O . GLU A 1 201 ? -18.838 5.775 3.861 1.00 49.78 201 GLU A O 1
#